Protein AF-A0A8S3I610-F1 (afdb_monomer_lite)

Organism: NCBI:txid392030

Structure (mmCIF, N/CA/C/O backbone):
data_AF-A0A8S3I610-F1
#
_entry.id   AF-A0A8S3I610-F1
#
loop_
_atom_site.group_PDB
_atom_site.id
_atom_site.type_symbol
_atom_site.label_atom_id
_atom_site.label_alt_id
_atom_site.label_comp_id
_atom_site.label_asym_id
_atom_site.label_entity_id
_atom_site.label_seq_id
_atom_site.pdbx_PDB_ins_code
_atom_site.Cartn_x
_atom_site.Cartn_y
_atom_site.Cartn_z
_atom_site.occupancy
_atom_site.B_iso_or_equiv
_atom_site.auth_seq_id
_atom_site.auth_comp_id
_atom_site.auth_asym_id
_atom_site.auth_atom_id
_atom_site.pdbx_PDB_model_num
ATOM 1 N N . MET A 1 1 ? -24.437 48.700 90.965 1.00 44.88 1 MET A N 1
ATOM 2 C CA . MET A 1 1 ? -23.684 48.200 89.796 1.00 44.88 1 MET A CA 1
ATOM 3 C C . MET A 1 1 ? -24.235 46.828 89.439 1.00 44.88 1 MET A C 1
ATOM 5 O O . MET A 1 1 ? -23.747 45.835 89.954 1.00 44.88 1 MET A O 1
ATOM 9 N N . GLU A 1 2 ? -25.294 46.767 88.631 1.00 44.56 2 GLU A N 1
ATOM 10 C CA . GLU A 1 2 ? -25.765 45.503 88.049 1.00 44.56 2 GLU A CA 1
ATOM 11 C C . GLU A 1 2 ? -25.073 45.304 86.700 1.00 44.56 2 GLU A C 1
ATOM 13 O O . GLU A 1 2 ? -25.253 46.097 85.775 1.00 44.56 2 GLU A O 1
ATOM 18 N N . GLN A 1 3 ? -24.257 44.258 86.589 1.00 48.97 3 GLN A N 1
ATOM 19 C CA . GLN A 1 3 ? -23.745 43.804 85.302 1.00 48.97 3 GLN A CA 1
ATOM 20 C C . GLN A 1 3 ? -24.836 42.995 84.597 1.00 48.97 3 GLN A C 1
ATOM 22 O O . GLN A 1 3 ? -25.179 41.891 85.018 1.00 48.97 3 GLN A O 1
ATOM 27 N N . LYS A 1 4 ? -25.361 43.527 83.487 1.00 51.81 4 LYS A N 1
ATOM 28 C CA . LYS A 1 4 ? -26.130 42.730 82.526 1.00 51.81 4 LYS A CA 1
ATOM 29 C C . LYS A 1 4 ? -25.187 41.725 81.868 1.00 51.81 4 LYS A C 1
ATOM 31 O O . LYS A 1 4 ? -24.412 42.077 80.985 1.00 51.81 4 LYS A O 1
ATOM 36 N N . ILE A 1 5 ? -25.266 40.471 82.302 1.00 58.84 5 ILE A N 1
ATOM 37 C CA . ILE A 1 5 ? -24.638 39.341 81.619 1.00 58.84 5 ILE A CA 1
ATOM 38 C C . ILE A 1 5 ? -25.369 39.151 80.288 1.00 58.84 5 ILE A C 1
ATOM 40 O O . ILE A 1 5 ? -26.535 38.756 80.241 1.00 58.84 5 ILE A O 1
ATOM 44 N N . GLN A 1 6 ? -24.688 39.475 79.193 1.00 56.66 6 GLN A N 1
ATOM 45 C CA . GLN A 1 6 ? -25.191 39.280 77.842 1.00 56.66 6 GLN A CA 1
ATOM 46 C C . GLN A 1 6 ? -25.090 37.791 77.499 1.00 56.66 6 GLN A C 1
ATOM 48 O O . GLN A 1 6 ? -23.996 37.274 77.274 1.00 56.66 6 GLN A O 1
ATOM 53 N N . GLN A 1 7 ? -26.220 37.078 77.497 1.00 59.12 7 GLN A N 1
ATOM 54 C CA . GLN A 1 7 ? -26.235 35.687 77.051 1.00 59.12 7 GLN A CA 1
ATOM 55 C C . GLN A 1 7 ? -25.848 35.598 75.564 1.00 59.12 7 GLN A C 1
ATOM 57 O O . GLN A 1 7 ? -26.304 36.422 74.761 1.00 59.12 7 GLN A O 1
ATOM 62 N N . PRO A 1 8 ? -25.022 34.612 75.173 1.00 54.25 8 PRO A N 1
ATOM 63 C CA . PRO A 1 8 ? -24.606 34.456 73.789 1.00 54.25 8 PRO A CA 1
ATOM 64 C C . PRO A 1 8 ? -25.823 34.120 72.919 1.00 54.25 8 PRO A C 1
ATOM 66 O O . PRO A 1 8 ? -26.562 33.175 73.190 1.00 54.25 8 PRO A O 1
ATOM 69 N N . GLN A 1 9 ? -26.033 34.905 71.861 1.00 52.34 9 GLN A N 1
ATOM 70 C CA . GLN A 1 9 ? -27.061 34.674 70.845 1.00 52.34 9 GLN A CA 1
ATOM 71 C C . GLN A 1 9 ? -26.796 33.333 70.146 1.00 52.34 9 GLN A C 1
ATOM 73 O O . GLN A 1 9 ? -26.029 33.245 69.186 1.00 52.34 9 GLN A O 1
ATOM 78 N N . GLN A 1 10 ? -27.429 32.269 70.634 1.00 57.81 10 GLN A N 1
ATOM 79 C CA . GLN A 1 10 ? -27.423 30.960 69.995 1.00 57.81 10 GLN A CA 1
ATOM 80 C 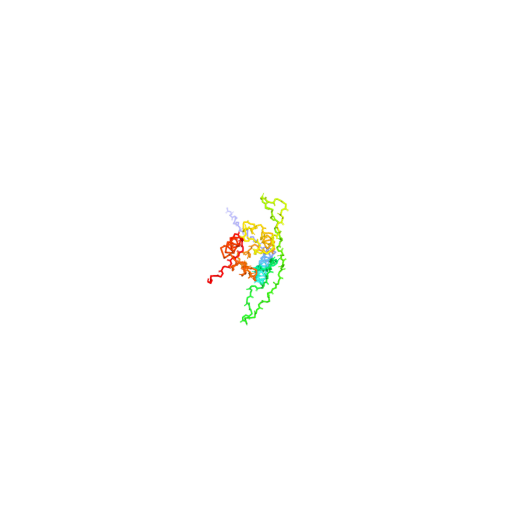C . GLN A 1 10 ? -28.186 31.088 68.669 1.00 57.81 10 GLN A C 1
ATOM 82 O O . GLN A 1 10 ? -29.418 31.139 68.645 1.00 57.81 10 GLN A O 1
ATOM 87 N N . LYS A 1 11 ? -27.458 31.202 67.548 1.00 60.44 11 LYS A N 1
ATOM 88 C CA . LYS A 1 11 ? -28.035 31.206 66.194 1.00 60.44 11 LYS A CA 1
ATOM 89 C C . LYS A 1 11 ? -28.932 29.970 66.046 1.00 60.44 11 LYS A C 1
ATOM 91 O O . LYS A 1 11 ? -28.433 28.857 65.905 1.00 60.44 11 LYS A O 1
ATOM 96 N N . LYS A 1 12 ? -30.258 30.156 66.081 1.00 56.91 12 LYS A N 1
ATOM 97 C CA . LYS A 1 12 ? -31.240 29.094 65.818 1.00 56.91 12 LYS A CA 1
ATOM 98 C C . LYS A 1 12 ? -31.095 28.651 64.364 1.00 56.91 12 LYS A C 1
ATOM 100 O O . LYS A 1 12 ? -31.653 29.273 63.461 1.00 56.91 12 LYS A O 1
ATOM 105 N N . ILE A 1 13 ? -30.338 27.581 64.139 1.00 62.00 13 ILE A N 1
ATOM 106 C CA . ILE A 1 13 ? -30.273 26.903 62.845 1.00 62.00 13 ILE A CA 1
ATOM 107 C C . ILE A 1 13 ? -31.695 26.429 62.526 1.00 62.00 13 ILE A C 1
ATOM 109 O O . ILE A 1 13 ? -32.256 25.561 63.192 1.00 62.00 13 ILE A O 1
ATOM 113 N N . THR A 1 14 ? -32.331 27.070 61.551 1.00 71.94 14 THR A N 1
ATOM 114 C CA . THR A 1 14 ? -33.722 26.800 61.183 1.00 71.94 14 THR A CA 1
ATOM 115 C C . THR A 1 14 ? -33.787 25.444 60.480 1.00 71.94 14 THR A C 1
ATOM 117 O O . THR A 1 14 ? -32.976 25.197 59.592 1.00 71.94 14 THR A O 1
ATOM 120 N N . LYS A 1 15 ? -34.761 24.574 60.803 1.00 73.62 15 LYS A N 1
ATOM 121 C CA . LYS A 1 15 ? -34.943 23.256 60.142 1.00 73.62 15 LYS A CA 1
ATOM 122 C C . LYS A 1 15 ? -34.865 23.329 58.605 1.00 73.62 15 LYS A C 1
ATOM 124 O O . LYS A 1 15 ? -34.311 22.433 57.983 1.00 73.62 15 LYS A O 1
ATOM 129 N N . ARG A 1 16 ? -35.354 24.423 58.005 1.00 75.25 16 ARG A N 1
ATOM 130 C CA . ARG A 1 16 ? -35.261 24.704 56.558 1.00 75.25 16 ARG A CA 1
ATOM 131 C C . ARG A 1 16 ? -33.818 24.806 56.043 1.00 75.25 16 ARG A C 1
ATOM 133 O O . ARG A 1 16 ? -33.538 24.322 54.959 1.00 75.25 16 ARG A O 1
ATOM 140 N N . SER A 1 17 ? -32.904 25.378 56.825 1.00 77.69 17 SER A N 1
ATOM 141 C CA . SER A 1 17 ? -31.479 25.476 56.477 1.00 77.69 17 SER A CA 1
ATOM 142 C C . SER A 1 17 ? -30.815 24.095 56.415 1.00 77.69 17 SER A C 1
ATOM 144 O O . SER A 1 17 ? -30.076 23.800 55.482 1.00 77.69 17 SER A O 1
ATOM 146 N N . ILE A 1 18 ? -31.160 23.207 57.355 1.00 84.06 18 ILE A N 1
ATOM 147 C CA . ILE A 1 18 ? -30.666 21.821 57.377 1.00 84.06 18 ILE A CA 1
ATOM 148 C C . ILE A 1 18 ? -31.219 21.032 56.184 1.00 84.06 18 ILE A C 1
ATOM 150 O O . ILE A 1 18 ? -30.468 20.333 55.515 1.00 84.06 18 ILE A O 1
ATOM 154 N N . ILE A 1 19 ? -32.511 21.186 55.875 1.00 84.12 19 ILE A N 1
ATOM 155 C CA . ILE A 1 19 ? -33.145 20.525 54.724 1.00 84.12 19 ILE A CA 1
ATOM 156 C C . ILE A 1 19 ? -32.490 20.967 53.410 1.00 84.12 19 ILE A C 1
ATOM 158 O O . ILE A 1 19 ? -32.104 20.112 52.618 1.00 84.12 19 ILE A O 1
ATOM 162 N N . ASN A 1 20 ? -32.292 22.272 53.206 1.00 84.38 20 ASN A N 1
ATOM 163 C CA . ASN A 1 20 ? -31.647 22.796 52.000 1.00 84.38 20 ASN A CA 1
ATOM 164 C C . ASN A 1 20 ? -30.190 22.317 51.874 1.00 84.38 20 ASN A C 1
ATOM 166 O O . ASN A 1 20 ? -29.736 22.016 50.773 1.00 84.38 20 ASN A O 1
ATOM 170 N N . PHE A 1 21 ? -29.464 22.203 52.992 1.00 89.12 21 PHE A N 1
ATOM 171 C CA . PHE A 1 21 ? -28.111 21.645 53.012 1.00 89.12 21 PHE A CA 1
ATOM 172 C C . PHE A 1 21 ? -28.102 20.161 52.619 1.00 89.12 21 PHE A C 1
ATOM 174 O O . PHE A 1 21 ? -27.351 19.767 51.730 1.00 89.12 21 PHE A O 1
ATOM 181 N N . CYS A 1 22 ? -28.978 19.343 53.212 1.00 90.88 22 CYS A N 1
ATOM 182 C CA . CYS A 1 22 ? -29.115 17.929 52.857 1.00 90.88 22 CYS A CA 1
ATOM 183 C C . CYS A 1 22 ? -29.532 17.737 51.392 1.00 90.88 22 CYS A C 1
ATOM 185 O O . CYS A 1 22 ? -29.005 16.853 50.724 1.00 90.88 22 CYS A O 1
ATOM 187 N N . GLN A 1 23 ? -30.435 18.576 50.876 1.00 90.12 23 GLN A N 1
ATOM 188 C CA . GLN A 1 23 ? -30.824 18.573 49.464 1.00 90.12 23 GLN A CA 1
ATOM 189 C C . GLN A 1 23 ? -29.649 18.942 48.554 1.00 90.12 23 GLN A C 1
ATOM 191 O O . GLN A 1 23 ? -29.428 18.265 47.555 1.00 90.12 23 GLN A O 1
ATOM 196 N N . GLY A 1 24 ? -28.859 19.956 48.919 1.00 92.00 24 GLY A N 1
ATOM 197 C CA . GLY A 1 24 ? -27.644 20.320 48.191 1.00 92.00 24 GLY A CA 1
ATOM 198 C C . GLY A 1 24 ? -26.640 19.169 48.128 1.00 92.00 24 GLY A C 1
ATOM 199 O O . GLY A 1 24 ? -26.154 18.847 47.048 1.00 92.00 24 GLY A O 1
ATOM 200 N N . VAL A 1 25 ? -26.393 18.497 49.257 1.00 94.50 25 VAL A N 1
ATOM 201 C CA . VAL A 1 25 ? -25.513 17.316 49.327 1.00 94.50 25 VAL A CA 1
ATOM 202 C C . VAL A 1 25 ? -26.066 16.146 48.504 1.00 94.50 25 VAL A C 1
ATOM 204 O O . VAL A 1 25 ? -25.317 15.476 47.800 1.00 94.50 25 VAL A O 1
ATOM 207 N N . ALA A 1 26 ? -27.376 15.898 48.545 1.00 94.19 26 ALA A N 1
ATOM 208 C CA . ALA A 1 26 ? -27.992 14.836 47.753 1.00 94.19 26 ALA A CA 1
ATOM 209 C C . ALA A 1 26 ? -27.872 15.102 46.243 1.00 94.19 26 ALA A C 1
ATOM 211 O O . ALA A 1 26 ? -27.536 14.194 45.483 1.00 94.19 26 ALA A O 1
ATOM 212 N N . ILE A 1 27 ? -28.088 16.349 45.811 1.00 95.56 27 ILE A N 1
ATOM 213 C CA . ILE A 1 27 ? -27.955 16.750 44.406 1.00 95.56 27 ILE A CA 1
ATOM 214 C C . ILE A 1 27 ? -26.501 16.616 43.948 1.00 95.56 27 ILE A C 1
ATOM 216 O O . ILE A 1 27 ? -26.256 16.067 42.877 1.00 95.56 27 ILE A O 1
ATOM 220 N N . THR A 1 28 ? -25.524 17.058 44.744 1.00 95.50 28 THR A N 1
ATOM 221 C CA . THR A 1 28 ? -24.109 16.934 44.361 1.00 95.50 28 THR A CA 1
ATOM 222 C C . THR A 1 28 ? -23.668 15.476 44.272 1.00 95.50 28 THR A C 1
ATOM 224 O O . THR A 1 28 ? -23.000 15.112 43.306 1.00 95.50 28 THR A O 1
ATOM 227 N N . LEU A 1 29 ? -24.090 14.615 45.204 1.00 96.12 29 LEU A N 1
ATOM 228 C CA . LEU A 1 29 ? -23.824 13.173 45.137 1.00 96.12 29 LEU A CA 1
ATOM 229 C C . LEU A 1 29 ? -24.468 12.526 43.903 1.00 96.12 29 LEU A C 1
ATOM 231 O O . LEU A 1 29 ? -23.833 11.714 43.227 1.00 96.12 29 LEU A O 1
ATOM 235 N N . PHE A 1 30 ? -25.701 12.907 43.569 1.00 96.12 30 PHE A N 1
ATOM 236 C CA . PHE A 1 30 ? -26.377 12.423 42.366 1.00 96.12 30 PHE A CA 1
ATOM 237 C C . PHE A 1 30 ? -25.641 12.851 41.085 1.00 96.12 30 PHE A C 1
ATOM 239 O O . PHE A 1 30 ? -25.398 12.035 40.199 1.00 96.12 30 PHE A O 1
ATOM 246 N N . LEU A 1 31 ? -25.199 14.109 41.008 1.00 96.81 31 LEU A N 1
ATOM 247 C CA . LEU A 1 31 ? -24.435 14.603 39.862 1.00 96.81 31 LEU A CA 1
ATOM 248 C C . LEU A 1 31 ? -23.083 13.888 39.728 1.00 96.81 31 LEU A C 1
ATOM 250 O O . LEU A 1 31 ? -22.748 13.437 38.635 1.00 96.81 31 LEU A O 1
ATOM 254 N N . LEU A 1 32 ? -22.342 13.701 40.825 1.00 96.88 32 LEU A N 1
ATOM 255 C CA . LEU A 1 32 ? -21.051 13.001 40.809 1.00 96.88 32 LEU A CA 1
ATOM 256 C C . LEU A 1 32 ? -21.185 11.532 40.392 1.00 96.88 32 LEU A C 1
ATOM 258 O O . LEU A 1 32 ? -20.406 11.048 39.571 1.00 96.88 32 LEU A O 1
ATOM 262 N N . THR A 1 33 ? -22.187 10.826 40.920 1.00 96.44 33 THR A N 1
ATOM 263 C CA . THR A 1 33 ? -22.442 9.424 40.552 1.00 96.44 33 THR A CA 1
ATOM 264 C C . THR A 1 33 ? -22.875 9.296 39.095 1.00 96.44 33 THR A C 1
ATOM 266 O O . THR A 1 33 ? -22.367 8.427 38.388 1.00 96.44 33 THR A O 1
ATOM 269 N N . SER A 1 34 ? -23.734 10.195 38.604 1.00 96.31 34 SER A N 1
ATOM 270 C CA . SER A 1 34 ? -24.125 10.216 37.192 1.00 96.31 34 SER A CA 1
ATOM 271 C C . SER A 1 34 ? -22.929 10.467 36.265 1.00 96.31 34 SER A C 1
ATOM 273 O O . SER A 1 34 ? -22.752 9.742 35.288 1.00 96.31 34 SER A O 1
ATOM 275 N N . ALA A 1 35 ? -22.049 11.414 36.609 1.00 96.81 35 ALA A N 1
ATOM 276 C CA . ALA A 1 35 ? -20.845 11.707 35.839 1.00 96.81 35 ALA A CA 1
ATOM 277 C C . ALA A 1 35 ? -19.890 10.504 35.792 1.00 96.81 35 ALA A C 1
ATOM 279 O O . ALA A 1 35 ? -19.359 10.183 34.729 1.00 96.81 35 ALA A O 1
ATOM 280 N N . LEU A 1 36 ? -19.723 9.795 36.915 1.00 96.88 36 LEU A N 1
ATOM 281 C CA . LEU A 1 36 ? -18.920 8.574 36.975 1.00 96.88 36 LEU A CA 1
ATOM 282 C C . LEU A 1 36 ? -19.500 7.470 36.081 1.00 96.88 36 LEU A C 1
ATOM 284 O O . LEU A 1 36 ? -18.759 6.850 35.324 1.00 96.88 36 LEU A O 1
ATOM 288 N N . ILE A 1 37 ? -20.815 7.241 36.129 1.00 96.75 37 ILE A N 1
ATOM 289 C CA . ILE A 1 37 ? -21.481 6.233 35.290 1.00 96.75 37 ILE A CA 1
ATOM 290 C C . ILE A 1 37 ? -21.301 6.567 33.806 1.00 96.75 37 ILE A C 1
ATOM 292 O O . ILE A 1 37 ? -20.933 5.692 33.026 1.00 96.75 37 ILE A O 1
ATOM 296 N N . ILE A 1 38 ? -21.496 7.829 33.413 1.00 96.44 38 ILE A N 1
ATOM 297 C CA . ILE A 1 38 ? -21.297 8.280 32.028 1.00 96.44 38 ILE A CA 1
ATOM 298 C C . ILE A 1 38 ? -19.845 8.057 31.593 1.00 96.44 38 ILE A C 1
ATOM 300 O O . ILE A 1 38 ? -19.606 7.511 30.516 1.00 96.44 38 ILE A O 1
ATOM 304 N N . PHE A 1 39 ? -18.874 8.415 32.436 1.00 95.88 39 PHE A N 1
ATOM 305 C CA . PHE A 1 39 ? -17.458 8.174 32.163 1.00 95.88 39 PHE A CA 1
ATOM 306 C C . PHE A 1 39 ? -17.158 6.681 31.968 1.00 95.88 39 PHE A C 1
ATOM 308 O O . PHE A 1 39 ? -16.500 6.310 30.996 1.00 95.88 39 PHE A O 1
ATOM 315 N N . LEU A 1 40 ? -17.686 5.816 32.840 1.00 94.88 40 LEU A N 1
ATOM 316 C CA . LEU A 1 40 ? -17.517 4.366 32.733 1.00 94.88 40 LEU A CA 1
ATOM 317 C C . LEU A 1 40 ? -18.160 3.803 31.460 1.00 94.88 40 LEU A C 1
ATOM 319 O O . LEU A 1 40 ? -17.550 2.959 30.809 1.00 94.88 40 LEU A O 1
ATOM 323 N N . ILE A 1 41 ? -19.338 4.292 31.060 1.00 93.38 41 ILE A N 1
ATOM 324 C CA . ILE A 1 41 ? -19.986 3.904 29.798 1.00 93.38 41 ILE A CA 1
ATOM 325 C C . ILE A 1 41 ? -19.121 4.318 28.604 1.00 93.38 41 ILE A C 1
ATOM 327 O O . ILE A 1 41 ? -18.888 3.505 27.714 1.00 93.38 41 ILE A O 1
ATOM 331 N N . ILE A 1 42 ? -18.595 5.547 28.583 1.00 91.06 42 ILE A N 1
ATOM 332 C CA . ILE A 1 42 ? -17.720 6.023 27.499 1.00 91.06 42 ILE A CA 1
ATOM 333 C C . ILE A 1 42 ? -16.437 5.187 27.433 1.00 91.06 42 ILE A C 1
ATOM 335 O O . ILE A 1 42 ? -16.050 4.747 26.347 1.00 91.06 42 ILE A O 1
ATOM 339 N N . ALA A 1 43 ? -15.795 4.928 28.575 1.00 88.69 43 ALA A N 1
ATOM 340 C CA . ALA A 1 43 ? -14.600 4.092 28.656 1.00 88.69 43 ALA A CA 1
ATOM 341 C C . ALA A 1 43 ? -14.879 2.661 28.174 1.00 88.69 43 ALA A C 1
ATOM 343 O O . ALA A 1 43 ? -14.121 2.113 27.371 1.00 88.69 43 ALA A O 1
ATOM 344 N N . TYR A 1 44 ? -16.002 2.079 28.594 1.00 84.44 44 TYR A N 1
ATOM 345 C CA . TYR A 1 44 ? -16.442 0.753 28.175 1.00 84.44 44 TYR A CA 1
ATOM 346 C C . TYR A 1 44 ? -16.726 0.682 26.669 1.00 84.44 44 TYR A C 1
ATOM 348 O O . TYR A 1 44 ? -16.202 -0.194 25.982 1.00 84.44 44 TYR A O 1
ATOM 356 N N . CYS A 1 45 ? -17.494 1.629 26.122 1.00 79.38 45 CYS A N 1
ATOM 357 C CA . CYS A 1 45 ? -17.814 1.679 24.694 1.00 79.38 45 CYS A CA 1
ATOM 358 C C . CYS A 1 45 ? -16.574 1.930 23.827 1.00 79.38 45 CYS A C 1
ATOM 360 O O . CYS A 1 45 ? -16.450 1.348 22.751 1.00 79.38 45 CYS A O 1
ATOM 362 N N . THR A 1 46 ? -15.640 2.764 24.291 1.00 74.00 46 THR A N 1
ATOM 363 C CA . THR A 1 46 ? -14.376 3.024 23.585 1.00 74.00 46 THR A CA 1
ATOM 364 C C . THR A 1 46 ? -13.473 1.790 23.597 1.00 74.00 46 THR A C 1
ATOM 366 O O . THR A 1 46 ? -12.887 1.464 22.569 1.00 74.00 46 THR A O 1
ATOM 369 N N . SER A 1 47 ? -13.432 1.049 24.708 1.00 69.44 47 SER A N 1
ATOM 370 C CA . SER A 1 47 ? -12.647 -0.192 24.835 1.00 69.44 47 SER A CA 1
ATOM 371 C C . SER A 1 47 ? -13.195 -1.347 23.988 1.00 69.44 47 SER A C 1
ATOM 373 O O . SER A 1 47 ? -12.476 -2.297 23.698 1.00 69.44 47 SER A O 1
ATOM 375 N N . ARG A 1 48 ? -14.473 -1.279 23.594 1.00 65.50 48 ARG A N 1
ATOM 376 C CA . ARG A 1 48 ? -15.166 -2.298 22.792 1.00 65.50 48 ARG A CA 1
ATOM 377 C C . ARG A 1 48 ? -15.042 -2.101 21.281 1.00 65.50 48 ARG A C 1
ATOM 379 O O . ARG A 1 48 ? -15.411 -3.018 20.556 1.00 65.50 48 ARG A O 1
ATOM 386 N N . LYS A 1 49 ? -14.586 -0.942 20.779 1.00 60.19 49 LYS A N 1
ATOM 387 C CA . LYS A 1 49 ? -14.398 -0.772 19.328 1.00 60.19 49 LYS A CA 1
ATOM 388 C C . LYS A 1 49 ? -13.249 -1.684 18.886 1.00 60.19 49 LYS A C 1
ATOM 390 O O . LYS A 1 49 ? -12.122 -1.440 19.325 1.00 60.19 49 LYS A O 1
ATOM 395 N N . PRO A 1 50 ? -13.505 -2.717 18.059 1.00 68.06 50 PRO A N 1
ATOM 396 C CA . PRO A 1 50 ? -12.455 -3.621 17.638 1.00 68.06 50 PRO A CA 1
ATOM 397 C C . PRO A 1 50 ? -11.413 -2.809 16.883 1.00 68.06 50 PRO A C 1
ATOM 399 O O . PRO A 1 50 ? -11.715 -1.994 16.009 1.00 68.06 50 PRO A O 1
ATOM 402 N N . LEU A 1 51 ? -10.171 -2.982 17.303 1.00 80.62 51 LEU A N 1
ATOM 403 C CA . LEU A 1 51 ? -9.027 -2.354 16.684 1.00 80.62 51 LEU A CA 1
ATOM 404 C C . LEU A 1 51 ? -8.973 -2.841 15.221 1.00 80.62 51 LEU A C 1
ATOM 406 O O . LEU A 1 51 ? -8.988 -4.040 15.022 1.00 80.62 51 LEU A O 1
ATOM 410 N N . THR A 1 52 ? -8.927 -1.981 14.200 1.00 89.31 52 THR A N 1
ATOM 411 C CA . THR A 1 52 ? -8.842 -2.440 12.792 1.00 89.31 52 THR A CA 1
ATOM 412 C C . THR A 1 52 ? -7.389 -2.501 12.327 1.00 89.31 52 THR A C 1
ATOM 414 O O . THR A 1 52 ? -6.623 -1.558 12.545 1.00 89.31 52 THR A O 1
ATOM 417 N N . SER A 1 53 ? -7.017 -3.592 11.664 1.00 93.25 53 SER A N 1
ATOM 418 C CA . SER A 1 53 ? -5.740 -3.757 10.966 1.00 93.25 53 SER A CA 1
ATOM 419 C C . SER A 1 53 ? -5.927 -3.625 9.458 1.00 93.25 53 SER A C 1
ATOM 421 O O . SER A 1 53 ? -7.009 -3.902 8.946 1.00 93.25 53 SER A O 1
ATOM 423 N N . TYR A 1 54 ? -4.863 -3.222 8.761 1.00 96.38 54 TYR A N 1
ATOM 424 C CA . TYR A 1 54 ? -4.839 -3.055 7.308 1.00 96.38 54 TYR A CA 1
ATOM 425 C C . TYR A 1 54 ? -3.596 -3.718 6.715 1.00 96.38 54 TYR A C 1
ATOM 427 O O . TYR A 1 54 ? -2.579 -3.812 7.394 1.00 96.38 54 TYR A O 1
ATOM 435 N N . ALA A 1 55 ? -3.654 -4.128 5.450 1.00 96.94 55 ALA A N 1
ATOM 436 C CA . ALA A 1 55 ? -2.484 -4.503 4.653 1.00 96.94 55 ALA A CA 1
ATOM 437 C C . ALA A 1 55 ? -2.622 -3.971 3.231 1.00 96.94 55 ALA A C 1
ATOM 439 O O . ALA A 1 55 ? -3.729 -3.883 2.701 1.00 96.94 55 ALA A O 1
ATOM 440 N N . ILE A 1 56 ? -1.489 -3.653 2.618 1.00 98.38 56 ILE A N 1
ATOM 441 C CA . ILE A 1 56 ? -1.391 -3.156 1.251 1.00 98.38 56 ILE A CA 1
ATOM 442 C C . ILE A 1 56 ? -0.609 -4.187 0.443 1.00 98.38 56 ILE A C 1
ATOM 444 O O . ILE A 1 56 ? 0.500 -4.564 0.817 1.00 98.38 56 ILE A O 1
ATOM 448 N N . VAL A 1 57 ? -1.179 -4.652 -0.663 1.00 97.56 57 VAL A N 1
ATOM 449 C CA . VAL A 1 57 ? -0.563 -5.643 -1.547 1.00 97.56 57 VAL A CA 1
ATOM 450 C C . VAL A 1 57 ? -0.573 -5.101 -2.965 1.00 97.56 57 VAL A C 1
ATOM 452 O O . VAL A 1 57 ? -1.633 -4.860 -3.528 1.00 97.56 57 VAL A O 1
ATOM 455 N N . PHE A 1 58 ? 0.604 -4.925 -3.548 1.00 97.44 58 PHE A N 1
ATOM 456 C CA . PHE A 1 58 ? 0.757 -4.668 -4.972 1.00 97.44 58 PHE A CA 1
ATOM 457 C C . PHE A 1 58 ? 0.900 -6.005 -5.703 1.00 97.44 58 PHE A C 1
ATOM 459 O O . PHE A 1 58 ? 1.891 -6.712 -5.513 1.00 97.44 58 PHE A O 1
ATOM 466 N N . ASP A 1 59 ? -0.081 -6.349 -6.531 1.00 96.62 59 ASP A N 1
ATOM 467 C CA . ASP A 1 59 ? 0.019 -7.454 -7.481 1.00 96.62 59 ASP A CA 1
ATOM 468 C C . ASP A 1 59 ? 0.649 -6.930 -8.771 1.00 96.62 59 ASP A C 1
ATOM 470 O O . ASP A 1 59 ? 0.045 -6.147 -9.508 1.00 96.62 59 ASP A O 1
ATOM 474 N N . ALA A 1 60 ? 1.903 -7.308 -9.007 1.00 95.50 60 ALA A N 1
ATOM 475 C CA . ALA A 1 60 ? 2.665 -6.924 -10.179 1.00 95.50 60 ALA A CA 1
ATOM 476 C C . ALA A 1 60 ? 2.616 -8.040 -11.234 1.00 95.50 60 ALA A C 1
ATOM 478 O O . ALA A 1 60 ? 3.487 -8.921 -11.333 1.00 95.50 60 ALA A O 1
ATOM 479 N N . GLY A 1 61 ? 1.560 -7.968 -12.043 1.00 92.88 61 GLY A N 1
ATOM 480 C CA . GLY A 1 61 ? 1.358 -8.768 -13.240 1.00 92.88 61 GLY A CA 1
ATOM 481 C C . GLY A 1 61 ? 2.316 -8.396 -14.376 1.00 92.88 61 GLY A C 1
ATOM 482 O O . GLY A 1 61 ? 2.961 -7.348 -14.380 1.00 92.88 61 GLY A O 1
ATOM 483 N N . SER A 1 62 ? 2.375 -9.241 -15.407 1.00 90.38 62 SER A N 1
ATOM 484 C CA . SER A 1 62 ? 3.182 -8.982 -16.612 1.00 90.38 62 SER A CA 1
ATOM 485 C C . SER A 1 62 ? 2.652 -7.846 -17.491 1.00 90.38 62 SER A C 1
ATOM 487 O O . SER A 1 62 ? 3.357 -7.397 -18.384 1.00 90.38 62 SER A O 1
ATOM 489 N N . SER A 1 63 ? 1.406 -7.406 -17.294 1.00 91.62 63 SER A N 1
ATOM 490 C CA . SER A 1 63 ? 0.756 -6.399 -18.152 1.00 91.62 63 SER A CA 1
ATOM 491 C C . SER A 1 63 ? 0.284 -5.156 -17.403 1.00 91.62 63 SER A C 1
ATOM 493 O O . SER A 1 63 ? -0.105 -4.172 -18.034 1.00 91.62 63 SER A O 1
ATOM 495 N N . HIS A 1 64 ? 0.212 -5.215 -16.078 1.00 93.31 64 HIS A N 1
ATOM 496 C CA . HIS A 1 64 ? -0.203 -4.117 -15.213 1.00 93.31 64 HIS A CA 1
ATOM 497 C C . HIS A 1 64 ? 0.137 -4.442 -13.760 1.00 93.31 64 HIS A C 1
ATOM 499 O O . HIS A 1 64 ? 0.374 -5.602 -13.425 1.00 93.31 64 HIS A O 1
ATOM 505 N N . THR A 1 65 ? 0.119 -3.409 -12.922 1.00 96.81 65 THR A N 1
ATOM 506 C CA . THR A 1 65 ? 0.219 -3.536 -11.468 1.00 96.81 65 THR A CA 1
ATOM 507 C C . THR A 1 65 ? -1.038 -2.959 -10.836 1.00 96.81 65 THR A C 1
ATOM 509 O O . THR A 1 65 ? -1.497 -1.886 -11.237 1.00 96.81 65 THR A O 1
ATOM 512 N N . GLU A 1 66 ? -1.572 -3.638 -9.829 1.00 97.50 66 GLU A N 1
ATOM 513 C CA . GLU A 1 66 ? -2.723 -3.186 -9.046 1.00 97.50 66 GLU A CA 1
ATOM 514 C C . GLU A 1 66 ? -2.396 -3.209 -7.555 1.00 97.50 66 GLU A C 1
ATOM 516 O O . GLU A 1 66 ? -1.787 -4.151 -7.053 1.00 97.50 66 GLU A O 1
ATOM 521 N N . MET A 1 67 ? -2.793 -2.160 -6.835 1.00 98.50 67 MET A N 1
ATOM 522 C CA . MET A 1 67 ? -2.717 -2.106 -5.380 1.00 98.50 67 MET A CA 1
ATOM 523 C C . MET A 1 67 ? -4.057 -2.527 -4.782 1.00 98.50 67 MET A C 1
ATOM 525 O O . MET A 1 67 ? -5.079 -1.891 -5.030 1.00 98.50 67 MET A O 1
ATOM 529 N N . PHE A 1 68 ? -4.035 -3.535 -3.925 1.00 98.56 68 PHE A N 1
ATOM 530 C CA . PHE A 1 68 ? -5.159 -3.978 -3.114 1.00 98.56 68 PHE A CA 1
ATOM 531 C C . PHE A 1 68 ? -4.914 -3.572 -1.666 1.00 98.56 68 PHE A C 1
ATOM 533 O O . PHE A 1 68 ? -3.848 -3.840 -1.110 1.00 98.56 68 PHE A O 1
ATOM 540 N N . VAL A 1 69 ? -5.902 -2.943 -1.038 1.00 98.44 69 VAL A N 1
ATOM 541 C CA . VAL A 1 69 ? -5.880 -2.674 0.400 1.00 98.44 69 VAL A CA 1
ATOM 542 C C . VAL A 1 69 ? -6.909 -3.558 1.068 1.00 98.44 69 VAL A C 1
ATOM 544 O O . VAL A 1 69 ? -8.072 -3.561 0.673 1.00 98.44 69 VAL A O 1
ATOM 547 N N . TYR A 1 70 ? -6.485 -4.282 2.093 1.00 97.56 70 TYR A N 1
ATOM 548 C CA . TYR A 1 70 ? -7.319 -5.161 2.900 1.00 97.56 70 TYR A CA 1
ATOM 549 C C . TYR A 1 70 ? -7.452 -4.622 4.317 1.00 97.56 70 TYR A C 1
ATOM 551 O O . TYR A 1 70 ? -6.587 -3.879 4.782 1.00 97.56 70 TYR A O 1
ATOM 559 N N . TYR A 1 71 ? -8.513 -5.027 5.010 1.00 94.88 71 TYR A N 1
ATOM 560 C CA . TYR A 1 71 ? -8.702 -4.747 6.425 1.00 94.88 71 TYR A CA 1
ATOM 561 C C . TYR A 1 71 ? -9.371 -5.913 7.153 1.00 94.88 71 TYR A C 1
ATOM 563 O O . TYR A 1 71 ? -10.094 -6.716 6.557 1.00 94.88 71 TYR A O 1
ATOM 571 N N . TRP A 1 72 ? -9.123 -6.003 8.454 1.00 91.38 72 TRP A N 1
ATOM 572 C CA . TRP A 1 72 ? -9.740 -6.998 9.327 1.00 91.38 72 TRP A CA 1
ATOM 573 C C . TRP A 1 72 ? -9.778 -6.502 10.782 1.00 91.38 72 TRP A C 1
ATOM 575 O O . TRP A 1 72 ? -8.968 -5.647 11.163 1.00 91.38 72 TRP A O 1
ATOM 585 N N . PRO A 1 73 ? -10.700 -7.021 11.612 1.00 86.69 73 PRO A N 1
ATOM 586 C CA . PRO A 1 73 ? -10.653 -6.832 13.059 1.00 86.69 73 PRO A CA 1
ATOM 587 C C . PRO A 1 73 ? -9.352 -7.414 13.629 1.00 86.69 73 PRO A C 1
ATOM 589 O O . PRO A 1 73 ? -9.023 -8.577 13.405 1.00 86.69 73 PRO A O 1
ATOM 592 N N . ALA A 1 74 ? -8.586 -6.594 14.338 1.00 77.31 74 ALA A N 1
ATOM 593 C CA . ALA A 1 74 ? -7.315 -6.950 14.959 1.00 77.31 74 ALA A CA 1
ATOM 594 C C . ALA A 1 74 ? -7.498 -7.680 16.298 1.00 77.31 74 ALA A C 1
ATOM 596 O O . ALA A 1 74 ? -6.528 -8.221 16.833 1.00 77.31 74 ALA A O 1
ATOM 597 N N . ASP A 1 75 ? -8.714 -7.701 16.849 1.00 70.81 75 ASP A N 1
ATOM 598 C CA . ASP A 1 75 ? -9.034 -8.512 18.011 1.00 70.81 75 ASP A CA 1
ATOM 599 C C . ASP A 1 75 ? -9.165 -9.984 17.600 1.00 70.81 75 ASP A C 1
ATOM 601 O O . ASP A 1 75 ? -10.082 -10.400 16.905 1.00 70.81 75 ASP A O 1
ATOM 605 N N . LYS A 1 76 ? -8.214 -10.798 18.058 1.00 60.06 76 LYS A N 1
ATOM 606 C CA . LYS A 1 76 ? -8.249 -12.267 17.952 1.00 60.06 76 LYS A CA 1
ATOM 607 C C . LYS A 1 76 ? -9.035 -12.866 19.129 1.00 60.06 76 LYS A C 1
ATOM 609 O O . LYS A 1 76 ? -8.540 -13.751 19.826 1.00 60.06 76 LYS A O 1
ATOM 614 N N . SER A 1 77 ? -10.160 -12.243 19.477 1.00 52.47 77 SER A N 1
ATOM 615 C CA . SER A 1 77 ? -10.792 -12.349 20.801 1.00 52.47 77 SER A CA 1
ATOM 616 C C . SER A 1 77 ? -11.597 -13.632 21.024 1.00 52.47 77 SER A C 1
ATOM 618 O O . SER A 1 77 ? -12.030 -13.896 22.142 1.00 52.47 77 SER A O 1
ATOM 620 N N . ASP A 1 78 ? -11.757 -14.469 20.008 1.00 53.41 78 ASP A N 1
ATOM 621 C CA . ASP A 1 78 ? -12.534 -15.700 20.070 1.00 53.41 78 ASP A CA 1
ATOM 622 C C . ASP A 1 78 ? -11.749 -16.918 20.572 1.00 53.41 78 ASP A C 1
ATOM 624 O O . ASP A 1 78 ? -12.366 -17.947 20.830 1.00 53.41 78 ASP A O 1
ATOM 628 N N . GLY A 1 79 ? -10.424 -16.843 20.768 1.00 47.31 79 GLY A N 1
ATOM 629 C CA . GLY A 1 79 ? -9.630 -17.915 21.407 1.00 47.31 79 GLY A CA 1
ATOM 630 C C . GLY A 1 79 ? -9.642 -19.276 20.681 1.00 47.31 79 GLY A C 1
ATOM 631 O O . GLY A 1 79 ? -8.904 -20.180 21.064 1.00 47.31 79 GLY A O 1
ATOM 632 N N . LEU A 1 80 ? -10.438 -19.406 19.617 1.00 54.22 80 LEU A N 1
ATOM 633 C CA . LEU A 1 80 ? -10.647 -20.592 18.790 1.00 54.22 80 LEU A CA 1
ATOM 634 C C . LEU A 1 80 ? -9.744 -20.616 17.550 1.00 54.22 80 LEU A C 1
ATOM 636 O O . LEU A 1 80 ? -9.793 -21.566 16.775 1.00 54.22 80 LEU A O 1
ATOM 640 N N . GLY A 1 81 ? -8.918 -19.584 17.346 1.00 49.25 81 GLY A N 1
ATOM 641 C CA . GLY A 1 81 ? -8.067 -19.477 16.158 1.00 49.25 81 GLY A CA 1
ATOM 642 C C . GLY A 1 81 ? -8.854 -19.272 14.861 1.00 49.25 81 GLY A C 1
ATOM 643 O O . GLY A 1 81 ? -8.308 -19.482 13.778 1.00 49.25 81 GLY A O 1
ATOM 644 N N . THR A 1 82 ? -10.124 -18.872 14.951 1.00 50.94 82 THR A N 1
ATOM 645 C CA . THR A 1 82 ? -10.966 -18.586 13.795 1.00 50.94 82 THR A CA 1
ATOM 646 C C . THR A 1 82 ? -10.446 -17.343 13.083 1.00 50.94 82 THR A C 1
ATOM 648 O O . THR A 1 82 ? -10.213 -16.290 13.671 1.00 50.94 82 THR A O 1
ATOM 651 N N . THR A 1 83 ? -10.185 -17.491 11.789 1.00 54.88 83 THR A N 1
ATOM 652 C CA . THR A 1 83 ? -9.688 -16.427 10.923 1.00 54.88 83 THR A CA 1
ATOM 653 C C . THR A 1 83 ? -10.686 -15.274 10.914 1.00 54.88 83 THR A C 1
ATOM 655 O O . THR A 1 83 ? -11.769 -15.418 10.342 1.00 54.88 83 THR A O 1
ATOM 658 N N . SER A 1 84 ? -10.334 -14.127 11.501 1.00 63.28 84 SER A N 1
ATOM 659 C CA . SER A 1 84 ? -11.055 -12.880 11.241 1.00 63.28 84 SER A CA 1
ATOM 660 C C . SER A 1 84 ? -11.152 -12.713 9.725 1.00 63.28 84 SER A C 1
ATOM 662 O O . SER A 1 84 ? -10.126 -12.729 9.041 1.00 63.28 84 SER A O 1
ATOM 664 N N . ALA A 1 85 ? -12.373 -12.625 9.190 1.00 79.56 85 ALA A N 1
ATOM 665 C CA . ALA A 1 85 ? -12.577 -12.481 7.755 1.00 79.56 85 ALA A CA 1
ATOM 666 C C . ALA A 1 85 ? -11.787 -11.264 7.251 1.00 79.56 85 ALA A C 1
ATOM 668 O O . ALA A 1 85 ? -11.963 -10.145 7.743 1.00 79.56 85 ALA A O 1
ATOM 669 N N . VAL A 1 86 ? -10.891 -11.498 6.293 1.00 89.38 86 VAL A N 1
ATOM 670 C CA . VAL A 1 86 ? -10.131 -10.436 5.635 1.00 89.38 86 VAL A CA 1
ATOM 671 C C . VAL A 1 86 ? -11.005 -9.868 4.532 1.00 89.38 86 VAL A C 1
ATOM 673 O O . VAL A 1 86 ? -11.439 -10.591 3.639 1.00 89.38 86 VAL A O 1
ATOM 676 N N . ASN A 1 87 ? -11.266 -8.568 4.601 1.00 93.56 87 ASN A N 1
ATOM 677 C CA . ASN A 1 87 ? -12.118 -7.878 3.646 1.00 93.56 87 ASN A CA 1
ATOM 678 C C . ASN A 1 87 ? -11.272 -6.966 2.762 1.00 93.56 87 ASN A C 1
ATOM 680 O O . ASN A 1 87 ? -10.346 -6.306 3.236 1.00 93.56 87 ASN A O 1
ATOM 684 N N . GLN A 1 88 ? -11.607 -6.896 1.476 1.00 96.88 88 GLN A N 1
ATOM 685 C CA . GLN A 1 88 ? -11.040 -5.887 0.589 1.00 96.88 88 GLN A CA 1
ATOM 686 C C . GLN A 1 88 ? -11.610 -4.516 0.969 1.00 96.88 88 GLN A C 1
ATOM 688 O O . GLN A 1 88 ? -12.823 -4.326 1.001 1.00 96.88 88 GLN A O 1
ATOM 693 N N . TYR A 1 89 ? -10.731 -3.558 1.242 1.00 97.25 89 TYR A N 1
ATOM 694 C CA . TYR A 1 89 ? -11.098 -2.173 1.502 1.00 97.25 89 TYR A CA 1
ATOM 695 C C . TYR A 1 89 ? -11.276 -1.398 0.193 1.00 97.25 89 TYR A C 1
ATOM 697 O O . TYR A 1 89 ? -12.337 -0.832 -0.054 1.00 97.25 89 TYR A O 1
ATOM 705 N N . PHE A 1 90 ? -10.250 -1.384 -0.665 1.00 98.56 90 PHE A N 1
ATOM 706 C CA . PHE A 1 90 ? -10.321 -0.797 -2.006 1.00 98.56 90 PHE A CA 1
ATOM 707 C C . PHE A 1 90 ? -9.181 -1.292 -2.907 1.00 98.56 90 PHE A C 1
ATOM 709 O O . PHE A 1 90 ? -8.207 -1.874 -2.429 1.00 98.56 90 PHE A O 1
ATOM 716 N N . VAL A 1 91 ? -9.313 -1.021 -4.208 1.00 98.56 91 VAL A N 1
ATOM 717 C CA . VAL A 1 91 ? -8.316 -1.323 -5.246 1.00 98.56 91 VAL A CA 1
ATOM 718 C C . VAL A 1 91 ? -7.893 -0.029 -5.940 1.00 98.56 91 VAL A C 1
ATOM 720 O O . VAL A 1 91 ? -8.727 0.852 -6.160 1.00 98.56 91 VAL A O 1
ATOM 723 N N . CYS A 1 92 ? -6.612 0.086 -6.281 1.00 98.56 92 CYS A N 1
ATOM 724 C CA . CYS A 1 92 ? -6.039 1.174 -7.069 1.00 98.56 92 CYS A CA 1
ATOM 725 C C . CYS A 1 92 ? -5.184 0.601 -8.208 1.00 98.56 92 CYS A C 1
ATOM 727 O O . CYS A 1 92 ? -4.079 0.114 -7.954 1.00 98.56 92 CYS A O 1
ATOM 729 N N . PRO A 1 93 ? -5.664 0.649 -9.459 1.00 97.94 93 PRO A N 1
ATOM 730 C CA . PRO A 1 93 ? -4.853 0.307 -10.621 1.00 97.94 93 PRO A CA 1
ATOM 731 C C . PRO A 1 93 ? -3.774 1.359 -10.863 1.00 97.94 93 PRO A C 1
ATOM 733 O O . PRO A 1 93 ? -4.071 2.555 -10.937 1.00 97.94 93 PRO A O 1
ATOM 736 N N . LEU A 1 94 ? -2.520 0.927 -11.011 1.00 97.94 94 LEU A N 1
ATOM 737 C CA . LEU A 1 94 ? -1.432 1.859 -11.280 1.00 97.94 94 LEU A CA 1
ATOM 738 C C . LEU A 1 94 ? -1.530 2.350 -12.722 1.00 97.94 94 LEU A C 1
ATOM 740 O O . LEU A 1 94 ? -1.702 1.582 -13.674 1.00 97.94 94 LEU A O 1
ATOM 744 N N . SER A 1 95 ? -1.418 3.666 -12.875 1.00 96.50 95 SER A N 1
ATOM 745 C CA . SER A 1 95 ? -1.434 4.311 -14.182 1.00 96.50 95 SER A CA 1
ATOM 746 C C . SER A 1 95 ? -0.116 4.072 -14.905 1.00 96.50 95 SER A C 1
ATOM 748 O O . SER A 1 95 ? 0.949 4.050 -14.295 1.00 96.50 95 SER A O 1
ATOM 750 N N . SER A 1 96 ? -0.174 3.922 -16.224 1.00 95.12 96 SER A N 1
ATOM 751 C CA . SER A 1 96 ? 1.040 3.853 -17.035 1.00 95.12 96 SER A CA 1
ATOM 752 C C . SER A 1 96 ? 1.801 5.175 -17.010 1.00 95.12 96 SER A C 1
ATOM 754 O O . SER A 1 96 ? 1.178 6.237 -17.048 1.00 95.12 96 SER A O 1
ATOM 756 N N . VAL A 1 97 ? 3.124 5.103 -17.075 1.00 95.81 97 VAL A N 1
ATOM 757 C CA . VAL A 1 97 ? 3.996 6.261 -17.275 1.00 95.81 97 VAL A CA 1
ATOM 758 C C . VAL A 1 97 ? 4.411 6.320 -18.737 1.00 95.81 97 VAL A C 1
ATOM 760 O O . VAL A 1 97 ? 4.807 5.315 -19.324 1.00 95.81 97 VAL A O 1
ATOM 763 N N . THR A 1 98 ? 4.315 7.503 -19.329 1.00 93.81 98 THR A N 1
ATOM 764 C CA . THR A 1 98 ? 4.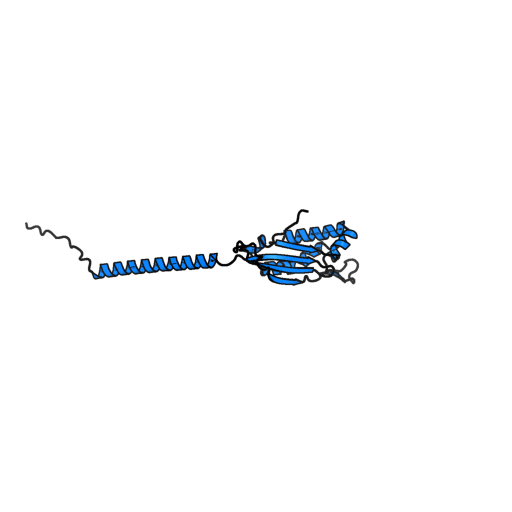812 7.752 -20.679 1.00 93.81 98 THR A CA 1
ATOM 765 C C . THR A 1 98 ? 6.256 8.230 -20.599 1.00 93.81 98 THR A C 1
ATOM 767 O O . THR A 1 98 ? 6.543 9.207 -19.910 1.00 93.81 98 THR A O 1
ATOM 770 N N . TYR A 1 99 ? 7.149 7.553 -21.311 1.00 90.81 99 TYR A N 1
ATOM 771 C CA . TYR A 1 99 ? 8.542 7.938 -21.478 1.00 90.81 99 TYR A CA 1
ATOM 772 C C . TYR A 1 99 ? 8.789 8.346 -22.931 1.00 90.81 99 TYR A C 1
ATOM 774 O O . TYR A 1 99 ? 8.341 7.667 -23.855 1.00 90.81 99 TYR A O 1
ATOM 782 N N . VAL A 1 100 ? 9.487 9.464 -23.113 1.00 91.00 100 VAL A N 1
ATOM 783 C CA . VAL A 1 100 ? 9.922 9.959 -24.421 1.00 91.00 100 VAL A CA 1
ATOM 784 C C . VAL A 1 100 ? 11.440 9.895 -24.439 1.00 91.00 100 VAL A C 1
ATOM 786 O O . VAL A 1 100 ? 12.092 10.444 -23.550 1.00 91.00 100 VAL A O 1
ATOM 789 N N . ASP A 1 101 ? 11.981 9.197 -25.431 1.00 86.25 101 ASP A N 1
ATOM 790 C CA . ASP A 1 101 ? 13.420 9.064 -25.629 1.00 86.25 101 ASP A CA 1
ATOM 791 C C . ASP A 1 101 ? 13.997 10.410 -26.096 1.00 86.25 101 ASP A C 1
ATOM 793 O O . ASP A 1 101 ? 13.557 10.979 -27.098 1.00 86.25 101 ASP A O 1
ATOM 797 N N . SER A 1 102 ? 14.981 10.932 -25.363 1.00 86.50 102 SER A N 1
ATOM 798 C CA . SER A 1 102 ? 15.641 12.199 -25.693 1.00 86.50 102 SER A CA 1
ATOM 799 C C . SER A 1 102 ? 16.334 12.162 -27.059 1.00 86.50 102 SER A C 1
ATOM 801 O O . SER A 1 102 ? 16.430 13.1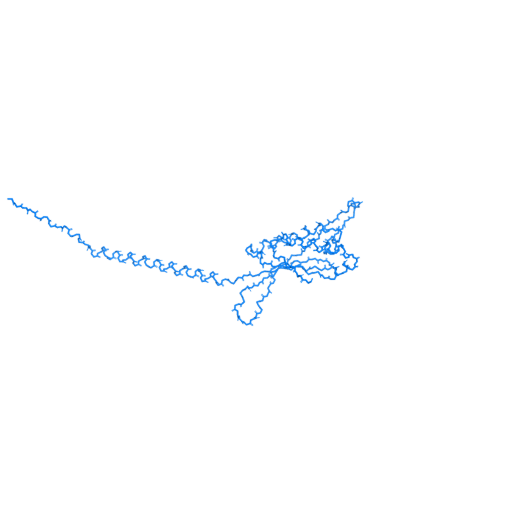96 -27.717 1.00 86.50 102 SER A O 1
ATOM 803 N N . GLU A 1 103 ? 16.812 10.991 -27.491 1.00 89.62 103 GLU A N 1
ATOM 804 C CA . GLU A 1 103 ? 17.471 10.804 -28.789 1.00 89.62 103 GLU A CA 1
ATOM 805 C C . GLU A 1 103 ? 16.462 10.533 -29.914 1.00 89.62 103 GLU A C 1
ATOM 807 O O . GLU A 1 103 ? 16.747 10.791 -31.086 1.00 89.62 103 GLU A O 1
ATOM 812 N N . ARG A 1 104 ? 15.256 10.059 -29.570 1.00 86.88 104 ARG A N 1
ATOM 813 C CA . ARG A 1 104 ? 14.162 9.771 -30.510 1.00 86.88 104 ARG A CA 1
ATOM 814 C C . ARG A 1 104 ? 12.837 10.369 -30.011 1.00 86.88 104 ARG A C 1
ATOM 816 O O . ARG A 1 104 ? 11.953 9.632 -29.581 1.00 86.88 104 ARG A O 1
ATOM 823 N N . PRO A 1 105 ? 12.637 11.695 -30.135 1.00 85.50 105 PRO A N 1
ATOM 824 C CA . PRO A 1 105 ? 11.496 12.400 -29.534 1.00 85.50 105 PRO A CA 1
ATOM 825 C C . PRO A 1 105 ? 10.117 11.992 -30.075 1.00 85.50 105 PRO A C 1
ATOM 827 O O . PRO A 1 105 ? 9.091 12.325 -29.486 1.00 85.50 105 PRO A O 1
ATOM 830 N N . THR A 1 106 ? 10.075 11.311 -31.222 1.00 87.38 106 THR A N 1
ATOM 831 C CA . THR A 1 106 ? 8.850 10.783 -31.837 1.00 87.38 106 THR A CA 1
ATOM 832 C C . THR A 1 106 ? 8.468 9.397 -31.312 1.00 87.38 106 THR A C 1
ATOM 834 O O . THR A 1 106 ? 7.360 8.933 -31.579 1.00 87.38 106 THR A O 1
ATOM 837 N N . GLU A 1 107 ? 9.351 8.735 -30.562 1.00 87.81 107 GLU A N 1
ATOM 838 C CA . GLU A 1 107 ? 9.112 7.424 -29.971 1.00 87.81 107 GLU A CA 1
ATOM 839 C C . GLU A 1 107 ? 8.580 7.581 -28.548 1.00 87.81 107 GLU A C 1
ATOM 841 O O . GLU A 1 107 ? 9.257 8.066 -27.640 1.00 87.81 107 GLU A O 1
ATOM 846 N N . ILE A 1 108 ? 7.325 7.177 -28.370 1.00 88.00 108 ILE A N 1
ATOM 847 C CA . ILE A 1 108 ? 6.621 7.261 -27.097 1.00 88.00 108 ILE A CA 1
ATOM 848 C C . ILE A 1 108 ? 6.476 5.850 -26.538 1.00 88.00 108 ILE A C 1
ATOM 850 O O . ILE A 1 108 ? 5.701 5.043 -27.055 1.00 88.00 108 ILE A O 1
ATOM 854 N N . THR A 1 109 ? 7.178 5.574 -25.444 1.00 91.06 109 THR A N 1
ATOM 855 C CA . THR A 1 109 ? 7.110 4.289 -24.749 1.00 91.06 109 THR A CA 1
ATOM 856 C C . THR A 1 109 ? 6.147 4.388 -23.575 1.00 91.06 109 THR A C 1
ATOM 858 O O . THR A 1 109 ? 6.260 5.266 -22.719 1.00 91.06 109 THR A O 1
ATOM 861 N N . LYS A 1 110 ? 5.185 3.466 -23.510 1.00 94.19 110 LYS A N 1
ATOM 862 C CA . LYS A 1 110 ? 4.220 3.377 -22.411 1.00 94.19 110 LYS A CA 1
ATOM 863 C C . LYS A 1 110 ? 4.651 2.286 -21.436 1.00 94.19 110 LYS A C 1
ATOM 865 O O . LYS A 1 110 ? 4.524 1.107 -21.743 1.00 94.19 110 LYS A O 1
ATOM 870 N N . LEU A 1 111 ? 5.117 2.687 -20.260 1.00 94.81 111 LEU A N 1
ATOM 871 C CA . LEU A 1 111 ? 5.547 1.799 -19.183 1.00 94.81 111 LEU A CA 1
ATOM 872 C C . LEU A 1 111 ? 4.345 1.472 -18.298 1.00 94.81 111 LEU A C 1
ATOM 874 O O . LEU A 1 111 ? 3.714 2.385 -17.756 1.00 94.81 111 LEU A O 1
ATOM 878 N N . LYS A 1 112 ? 3.981 0.195 -18.170 1.00 94.94 112 LYS A N 1
ATOM 879 C CA . LYS A 1 112 ? 2.764 -0.217 -17.457 1.00 94.94 112 LYS A CA 1
ATOM 880 C C . LYS A 1 112 ? 2.994 -1.337 -16.454 1.00 94.94 112 LYS A C 1
ATOM 882 O O . LYS A 1 112 ? 2.437 -1.250 -15.364 1.00 94.94 112 LYS A O 1
ATOM 887 N N . ALA A 1 113 ? 3.750 -2.372 -16.795 1.00 94.75 113 ALA A N 1
ATOM 888 C CA . ALA A 1 113 ? 4.169 -3.414 -15.862 1.00 94.75 113 ALA A CA 1
ATOM 889 C C . ALA A 1 113 ? 5.513 -3.035 -15.234 1.00 94.75 113 ALA A C 1
ATOM 891 O O . ALA A 1 113 ? 6.313 -2.349 -15.862 1.00 94.75 113 ALA A O 1
ATOM 892 N N . ILE A 1 114 ? 5.810 -3.508 -14.019 1.00 95.88 114 ILE A N 1
ATOM 893 C CA . ILE A 1 114 ? 7.096 -3.188 -13.367 1.00 95.88 114 ILE A CA 1
ATOM 894 C C . ILE A 1 114 ? 8.318 -3.664 -14.172 1.00 95.88 114 ILE A C 1
ATOM 896 O O . ILE A 1 114 ? 9.375 -3.046 -14.089 1.00 95.88 114 ILE A O 1
ATOM 900 N N . SER A 1 115 ? 8.170 -4.715 -14.988 1.00 93.50 115 SER A N 1
ATOM 901 C CA . SER A 1 115 ? 9.218 -5.201 -15.894 1.00 93.50 115 SER A CA 1
ATOM 902 C C . SER A 1 115 ? 9.552 -4.214 -17.016 1.00 93.50 115 SER A C 1
ATOM 904 O O . SER A 1 115 ? 10.660 -4.250 -17.536 1.00 93.50 115 SER A O 1
ATOM 906 N N . ASP A 1 116 ? 8.647 -3.294 -17.362 1.00 93.44 116 ASP A N 1
ATOM 907 C CA . ASP A 1 116 ? 8.894 -2.290 -18.406 1.00 93.44 116 ASP A CA 1
ATOM 908 C C . ASP A 1 116 ? 9.929 -1.246 -17.944 1.00 93.44 116 ASP A C 1
ATOM 910 O O . ASP A 1 116 ? 10.563 -0.570 -18.750 1.00 93.44 116 ASP A O 1
ATOM 914 N N . PHE A 1 117 ? 10.140 -1.124 -16.630 1.00 94.50 117 PHE A N 1
ATOM 915 C CA . PHE A 1 117 ? 11.009 -0.118 -16.021 1.00 94.50 117 PHE A CA 1
ATOM 916 C C . PHE A 1 117 ? 12.478 -0.559 -15.904 1.00 94.50 117 PHE A C 1
ATOM 918 O O . PHE A 1 117 ? 13.255 0.118 -15.234 1.00 94.50 117 PHE A O 1
ATOM 925 N N . GLU A 1 118 ? 12.901 -1.645 -16.566 1.00 91.44 118 GLU A N 1
ATOM 926 C CA . GLU A 1 118 ? 14.292 -2.144 -16.539 1.00 91.44 118 GLU A CA 1
ATOM 927 C C . GLU A 1 118 ? 15.349 -1.061 -16.815 1.00 91.44 118 GLU A C 1
ATOM 929 O O . GLU A 1 118 ? 16.442 -1.097 -16.247 1.00 91.44 118 GLU A O 1
ATOM 934 N N . GLN A 1 119 ? 15.028 -0.105 -17.690 1.00 91.06 119 GLN A N 1
ATOM 935 C CA . GLN A 1 119 ? 15.902 1.015 -18.060 1.00 91.06 119 GLN A CA 1
ATOM 936 C C . GLN A 1 119 ? 15.449 2.356 -17.460 1.00 91.06 119 GLN A C 1
ATOM 938 O O . GLN A 1 119 ? 16.095 3.379 -17.666 1.00 91.06 119 GLN A O 1
ATOM 943 N N . HIS A 1 120 ? 14.351 2.354 -16.704 1.00 93.88 120 HIS A N 1
ATOM 944 C CA . HIS A 1 120 ? 13.660 3.554 -16.229 1.00 93.88 120 HIS A CA 1
ATOM 945 C C . HIS A 1 120 ? 13.289 3.450 -14.745 1.00 93.88 120 HIS A C 1
ATOM 947 O O . HIS A 1 120 ? 12.244 3.944 -14.319 1.00 93.88 120 HIS A O 1
ATOM 953 N N . ALA A 1 121 ? 14.132 2.795 -13.940 1.00 94.94 121 ALA A N 1
ATOM 954 C CA . ALA A 1 121 ? 13.879 2.577 -12.514 1.00 94.94 121 ALA A CA 1
ATOM 955 C C . ALA A 1 121 ? 13.632 3.893 -11.747 1.00 94.94 121 ALA A C 1
ATOM 957 O O . ALA A 1 121 ? 12.811 3.942 -10.837 1.00 94.94 121 ALA A O 1
ATOM 958 N N . ASN A 1 122 ? 14.243 4.997 -12.184 1.00 94.00 122 ASN A N 1
ATOM 959 C CA . ASN A 1 122 ? 14.018 6.338 -11.639 1.00 94.00 122 ASN A CA 1
ATOM 960 C C . ASN A 1 122 ? 12.555 6.825 -11.743 1.00 94.00 122 ASN A C 1
ATOM 962 O O . ASN A 1 122 ? 12.165 7.731 -11.010 1.00 94.00 122 ASN A O 1
ATOM 966 N N . LEU A 1 123 ? 11.738 6.240 -12.626 1.00 96.12 123 LEU A N 1
ATOM 967 C CA . LEU A 1 123 ? 10.316 6.568 -12.781 1.00 96.12 123 LEU A CA 1
ATOM 968 C C . LEU A 1 123 ? 9.404 5.744 -11.857 1.00 96.12 123 LEU A C 1
ATOM 970 O O . LEU A 1 123 ? 8.211 6.027 -11.765 1.00 96.12 123 LEU A O 1
ATOM 974 N N . LEU A 1 124 ? 9.926 4.742 -11.139 1.00 97.00 124 LEU A N 1
ATOM 975 C CA . LEU A 1 124 ? 9.104 3.895 -10.267 1.00 97.00 124 LEU A CA 1
ATOM 976 C C . LEU A 1 124 ? 8.500 4.698 -9.110 1.00 97.00 124 LEU A C 1
ATOM 978 O O . LEU A 1 124 ? 7.337 4.508 -8.760 1.00 97.00 124 LEU A O 1
ATOM 982 N N . ALA A 1 125 ? 9.237 5.668 -8.564 1.00 96.25 125 ALA A N 1
ATOM 983 C CA . ALA A 1 125 ? 8.723 6.521 -7.497 1.00 96.25 125 ALA A CA 1
ATOM 984 C C . ALA A 1 125 ? 7.464 7.299 -7.913 1.00 96.25 125 ALA A C 1
ATOM 986 O O . ALA A 1 125 ? 6.521 7.394 -7.129 1.00 96.25 125 ALA A O 1
ATOM 987 N N . SER A 1 126 ? 7.416 7.845 -9.132 1.00 95.88 126 SER A N 1
ATOM 988 C CA . SER A 1 126 ? 6.218 8.526 -9.642 1.00 95.88 126 SER A CA 1
ATOM 989 C C . SER A 1 126 ? 5.126 7.542 -10.061 1.00 95.88 126 SER A C 1
ATOM 991 O O . SER A 1 126 ? 3.950 7.856 -9.904 1.00 95.88 126 SER A O 1
ATOM 993 N N . TYR A 1 127 ? 5.494 6.345 -10.518 1.00 97.88 127 TYR A N 1
ATOM 994 C CA . TYR A 1 127 ? 4.560 5.276 -10.874 1.00 97.88 127 TYR A CA 1
ATOM 995 C C . TYR A 1 127 ? 3.747 4.755 -9.669 1.00 97.88 127 TYR A C 1
ATOM 997 O O . TYR A 1 127 ? 2.530 4.609 -9.771 1.00 97.88 127 TYR A O 1
ATOM 1005 N N . PHE A 1 128 ? 4.377 4.532 -8.507 1.00 98.19 128 PHE A N 1
ATOM 1006 C CA . PHE A 1 128 ? 3.690 4.034 -7.299 1.00 98.19 128 PHE A CA 1
ATOM 1007 C C . PHE A 1 128 ? 2.988 5.124 -6.475 1.00 98.19 128 PHE A C 1
ATOM 1009 O O . PHE A 1 128 ? 2.011 4.837 -5.775 1.00 98.19 128 PHE A O 1
ATOM 1016 N N . ARG A 1 129 ? 3.477 6.370 -6.533 1.00 97.25 129 ARG A N 1
ATOM 1017 C CA . ARG A 1 129 ? 3.036 7.471 -5.660 1.00 97.25 129 ARG A CA 1
ATOM 1018 C C . ARG A 1 129 ? 1.519 7.701 -5.635 1.00 97.25 129 ARG A C 1
ATOM 1020 O O . ARG A 1 129 ? 0.998 7.773 -4.525 1.00 97.25 129 ARG A O 1
ATOM 1027 N N . PRO A 1 130 ? 0.787 7.753 -6.766 1.00 98.31 130 PRO A N 1
ATOM 1028 C CA . PRO A 1 130 ? -0.649 8.035 -6.737 1.00 98.31 130 PRO A CA 1
ATOM 1029 C C . PRO A 1 130 ? -1.445 7.037 -5.885 1.00 98.31 130 PRO A C 1
ATOM 1031 O O . PRO A 1 130 ? -2.297 7.430 -5.089 1.00 98.31 130 PRO A O 1
ATOM 1034 N N . CYS A 1 131 ? -1.139 5.741 -6.000 1.00 98.50 131 CYS A N 1
ATOM 1035 C CA . CYS A 1 131 ? -1.818 4.712 -5.213 1.00 98.50 131 CYS A CA 1
ATOM 1036 C C . CYS A 1 131 ? -1.370 4.717 -3.745 1.00 98.50 131 CYS A C 1
ATOM 1038 O O . CYS A 1 131 ? -2.209 4.565 -2.856 1.00 98.50 131 CYS A O 1
ATOM 1040 N N . LEU A 1 132 ? -0.086 4.967 -3.462 1.00 98.31 132 LEU A N 1
ATOM 1041 C CA . LEU A 1 132 ? 0.394 5.122 -2.083 1.00 98.31 132 LEU A CA 1
ATOM 1042 C C . LEU A 1 132 ? -0.264 6.322 -1.382 1.00 98.31 132 LEU A C 1
ATOM 1044 O O . LEU A 1 132 ? -0.691 6.198 -0.237 1.00 98.31 132 LEU A O 1
ATOM 1048 N N . GLU A 1 133 ? -0.422 7.457 -2.063 1.00 98.31 133 GLU A N 1
ATOM 1049 C CA . GLU A 1 133 ? -1.141 8.630 -1.542 1.00 98.31 133 GLU A CA 1
ATOM 1050 C C . GLU A 1 133 ? -2.626 8.341 -1.308 1.00 98.31 133 GLU A C 1
ATOM 1052 O O . GLU A 1 133 ? -3.200 8.740 -0.287 1.00 98.31 133 GLU A O 1
ATOM 1057 N N . GLN A 1 134 ? -3.247 7.558 -2.190 1.00 98.50 134 GLN A N 1
ATOM 1058 C CA . GLN A 1 134 ? -4.610 7.094 -1.968 1.00 98.50 134 GLN A CA 1
ATOM 1059 C C . GLN A 1 134 ? -4.717 6.191 -0.727 1.00 98.50 134 GLN A C 1
ATOM 1061 O O . GLN A 1 134 ? -5.670 6.326 0.039 1.00 98.50 134 GLN A O 1
ATOM 1066 N N . ALA A 1 135 ? -3.737 5.320 -0.469 1.00 98.50 135 ALA A N 1
ATOM 1067 C CA . ALA A 1 135 ? -3.685 4.542 0.768 1.00 98.50 135 ALA A CA 1
ATOM 1068 C C . ALA A 1 135 ? -3.488 5.425 2.002 1.00 98.50 135 ALA A C 1
ATOM 1070 O O . ALA A 1 135 ? -4.214 5.262 2.983 1.00 98.50 135 ALA A O 1
ATOM 1071 N N . MET A 1 136 ? -2.574 6.397 1.945 1.00 98.12 136 MET A N 1
ATOM 1072 C CA . MET A 1 136 ? -2.311 7.313 3.061 1.00 98.12 136 MET A CA 1
ATOM 1073 C C . MET A 1 136 ? -3.540 8.152 3.428 1.00 98.12 136 MET A C 1
ATOM 1075 O O . MET A 1 136 ? -3.770 8.405 4.608 1.00 98.12 136 MET A O 1
ATOM 1079 N N . SER A 1 137 ? -4.347 8.551 2.441 1.00 98.25 137 SER A N 1
ATOM 1080 C CA . SER A 1 137 ? -5.568 9.333 2.680 1.00 98.25 137 SER A CA 1
ATOM 1081 C C . SER A 1 137 ? -6.738 8.513 3.234 1.00 98.25 137 SER A C 1
ATOM 1083 O O . SER A 1 137 ? -7.601 9.069 3.911 1.00 98.25 137 SER A O 1
ATOM 1085 N N . ARG A 1 138 ? -6.794 7.202 2.958 1.00 98.12 138 ARG A N 1
ATOM 1086 C CA . ARG A 1 138 ? -7.928 6.336 3.337 1.00 98.12 138 ARG A CA 1
ATOM 1087 C C . ARG A 1 138 ? -7.688 5.487 4.580 1.00 98.12 138 ARG A C 1
ATOM 1089 O O . ARG A 1 138 ? -8.658 5.109 5.237 1.00 98.12 138 ARG A O 1
ATOM 1096 N N . ILE A 1 139 ? -6.437 5.135 4.866 1.00 97.44 139 ILE A N 1
ATOM 1097 C CA . ILE A 1 139 ? -6.053 4.393 6.070 1.00 97.44 139 ILE A CA 1
ATOM 1098 C C . ILE A 1 139 ? -5.830 5.411 7.200 1.00 97.44 139 ILE A C 1
ATOM 1100 O O . ILE A 1 139 ? -5.127 6.397 6.975 1.00 97.44 139 ILE A O 1
ATOM 1104 N N . PRO A 1 140 ? -6.380 5.203 8.412 1.00 96.12 140 PRO A N 1
ATOM 1105 C CA . PRO A 1 140 ? -6.133 6.098 9.542 1.00 96.12 140 PRO A CA 1
ATOM 1106 C C . PRO A 1 140 ? -4.633 6.240 9.852 1.00 96.12 140 PRO A C 1
ATOM 1108 O O . PRO A 1 140 ? -3.889 5.258 9.818 1.00 96.12 140 PRO A O 1
ATOM 1111 N N . SER A 1 141 ? -4.172 7.457 10.150 1.00 96.19 141 SER A N 1
ATOM 1112 C CA . SER A 1 141 ? -2.740 7.766 10.299 1.00 96.19 141 SER A CA 1
ATOM 1113 C C . SER A 1 141 ? -2.063 7.018 11.452 1.00 96.19 141 SER A C 1
ATOM 1115 O O . SER A 1 141 ? -0.903 6.621 11.341 1.00 96.19 141 SER A O 1
ATOM 1117 N N . ASP A 1 142 ? -2.797 6.727 12.528 1.00 93.62 142 ASP A N 1
ATOM 1118 C CA . ASP A 1 142 ? -2.348 5.887 13.644 1.00 93.62 142 ASP A CA 1
ATOM 1119 C C . ASP A 1 142 ? -2.058 4.436 13.220 1.00 93.62 142 ASP A C 1
ATOM 1121 O O . ASP A 1 142 ? -1.375 3.702 13.941 1.00 93.62 142 ASP A O 1
ATOM 1125 N N . ARG A 1 143 ? -2.537 4.026 12.037 1.00 95.50 143 ARG A N 1
ATOM 1126 C CA . ARG A 1 143 ? -2.378 2.680 11.472 1.00 95.50 143 ARG A CA 1
ATOM 1127 C C . ARG A 1 143 ? -1.283 2.552 10.443 1.00 95.50 143 ARG A C 1
ATOM 1129 O O . ARG A 1 143 ? -0.870 1.420 10.205 1.00 95.50 143 ARG A O 1
ATOM 1136 N N . HIS A 1 144 ? -0.778 3.644 9.867 1.00 96.62 144 HIS A N 1
ATOM 1137 C CA . HIS A 1 144 ? 0.196 3.579 8.766 1.00 96.62 144 HIS A CA 1
ATOM 1138 C C . HIS A 1 144 ? 1.408 2.714 9.131 1.00 96.62 144 HIS A C 1
ATOM 1140 O O . HIS A 1 144 ? 1.640 1.691 8.492 1.00 96.62 144 HIS A O 1
ATOM 1146 N N . LYS A 1 145 ? 2.067 3.007 10.259 1.00 95.56 145 LYS A N 1
ATOM 1147 C CA . LYS A 1 145 ? 3.258 2.276 10.734 1.00 95.56 145 LYS A CA 1
ATOM 1148 C C . LYS A 1 145 ? 3.039 0.794 11.077 1.00 95.56 145 LYS A C 1
ATOM 1150 O O . LYS A 1 145 ? 4.007 0.077 11.300 1.00 95.56 145 LYS A O 1
ATOM 1155 N N . PHE A 1 146 ? 1.785 0.355 11.190 1.00 93.94 146 PHE A N 1
ATOM 1156 C CA . PHE A 1 146 ? 1.403 -1.030 11.492 1.00 93.94 146 PHE A CA 1
ATOM 1157 C C . PHE A 1 146 ? 0.767 -1.741 10.297 1.00 93.94 146 PHE A C 1
ATOM 1159 O O . PHE A 1 146 ? 0.384 -2.903 10.410 1.00 93.94 146 PHE A O 1
ATOM 1166 N N . SER A 1 147 ? 0.585 -1.031 9.185 1.00 96.56 147 SER A N 1
ATOM 1167 C CA . SER A 1 147 ? -0.025 -1.569 7.978 1.00 96.56 147 SER A CA 1
ATOM 1168 C C . SER A 1 147 ? 1.098 -2.038 7.063 1.00 96.56 147 SER A C 1
ATOM 1170 O O . SER A 1 147 ? 1.815 -1.188 6.526 1.00 96.56 147 SER A O 1
ATOM 1172 N N . PRO A 1 148 ? 1.314 -3.353 6.904 1.00 96.75 148 PRO A N 1
ATOM 1173 C CA . PRO A 1 148 ? 2.370 -3.836 6.045 1.00 96.75 148 PRO A CA 1
ATOM 1174 C C . PRO A 1 148 ? 2.080 -3.553 4.573 1.00 96.75 148 PRO A C 1
ATOM 1176 O O . PRO A 1 148 ? 0.938 -3.669 4.122 1.00 96.75 148 PRO A O 1
ATOM 1179 N N . VAL A 1 149 ? 3.132 -3.211 3.832 1.00 97.12 149 VAL A N 1
ATOM 1180 C CA . VAL A 1 149 ? 3.110 -3.081 2.375 1.00 97.12 149 VAL A CA 1
ATOM 1181 C C . VAL A 1 149 ? 3.949 -4.186 1.739 1.00 97.12 149 VAL A C 1
ATOM 1183 O O . VAL A 1 149 ? 5.115 -4.386 2.088 1.00 97.12 149 VAL A O 1
ATOM 1186 N N . PHE A 1 150 ? 3.336 -4.906 0.804 1.00 95.56 150 PHE A N 1
ATOM 1187 C CA . PHE A 1 150 ? 3.929 -6.014 0.064 1.00 95.56 150 PHE A CA 1
ATOM 1188 C C . PHE A 1 150 ? 3.833 -5.762 -1.438 1.00 95.56 150 PHE A C 1
ATOM 1190 O O . PHE A 1 150 ? 2.871 -5.158 -1.908 1.00 95.56 150 PHE A O 1
ATOM 1197 N N . LEU A 1 151 ? 4.785 -6.297 -2.201 1.00 95.25 151 LEU A N 1
ATOM 1198 C CA . LEU A 1 151 ? 4.647 -6.460 -3.645 1.00 95.25 151 LEU A CA 1
ATOM 1199 C C . LEU A 1 151 ? 4.954 -7.901 -4.028 1.00 95.25 151 LEU A C 1
ATOM 1201 O O . LEU A 1 151 ? 6.011 -8.433 -3.688 1.00 95.25 151 LEU A O 1
ATOM 1205 N N . GLY A 1 152 ? 4.015 -8.518 -4.735 1.00 93.31 152 GLY A N 1
ATOM 1206 C CA . GLY A 1 152 ? 4.181 -9.821 -5.356 1.00 93.31 152 GLY A CA 1
ATOM 1207 C C . GLY A 1 152 ? 4.379 -9.636 -6.851 1.00 93.31 152 GLY A C 1
ATOM 1208 O O . GLY A 1 152 ? 3.477 -9.168 -7.533 1.00 93.31 152 GLY A O 1
ATOM 1209 N N . ALA A 1 153 ? 5.553 -9.995 -7.366 1.00 90.94 153 ALA A N 1
ATOM 1210 C CA . ALA A 1 153 ? 5.813 -9.985 -8.799 1.00 90.94 153 ALA A CA 1
ATOM 1211 C C . ALA A 1 153 ? 5.654 -11.384 -9.398 1.00 90.94 153 ALA A C 1
ATOM 1213 O O . ALA A 1 153 ? 6.134 -12.371 -8.838 1.00 90.94 153 ALA A O 1
ATOM 1214 N N . THR A 1 154 ? 5.001 -11.460 -10.555 1.00 89.75 154 THR A N 1
ATOM 1215 C CA . THR A 1 154 ? 4.691 -12.731 -11.226 1.00 89.75 154 THR A CA 1
ATOM 1216 C C . THR A 1 154 ? 5.695 -13.049 -12.349 1.00 89.75 154 THR A C 1
ATOM 1218 O O . THR A 1 154 ? 6.890 -12.751 -12.250 1.00 89.75 154 THR A O 1
ATOM 1221 N N . ALA A 1 155 ? 5.248 -13.704 -13.426 1.00 86.12 155 ALA A N 1
ATOM 1222 C CA . ALA A 1 155 ? 6.106 -14.225 -14.490 1.00 86.12 155 ALA A CA 1
ATOM 1223 C C . ALA A 1 155 ? 6.938 -13.145 -15.208 1.00 86.12 155 ALA A C 1
ATOM 1225 O O . ALA A 1 155 ? 8.065 -13.433 -15.606 1.00 86.12 155 ALA A O 1
ATOM 1226 N N . GLY A 1 156 ? 6.431 -11.909 -15.325 1.00 83.31 156 GLY A N 1
ATOM 1227 C CA . GLY A 1 156 ? 7.134 -10.812 -16.007 1.00 83.31 156 GLY A CA 1
ATOM 1228 C C . GLY A 1 156 ? 8.496 -10.499 -15.381 1.00 83.31 156 GLY A C 1
ATOM 1229 O O . GLY A 1 156 ? 9.512 -10.477 -16.071 1.00 83.31 156 GLY A O 1
ATOM 1230 N N . MET A 1 157 ? 8.552 -10.374 -14.051 1.00 89.31 157 MET A N 1
ATOM 1231 C CA . MET A 1 157 ? 9.822 -10.151 -13.350 1.00 89.31 157 MET A CA 1
ATOM 1232 C C . MET A 1 157 ? 10.728 -11.381 -13.337 1.00 89.31 157 MET A C 1
ATOM 1234 O O . MET A 1 157 ? 11.948 -11.237 -13.362 1.00 89.31 157 MET A O 1
ATOM 1238 N N . ARG A 1 158 ? 10.164 -12.597 -13.331 1.00 87.56 158 ARG A N 1
ATOM 1239 C CA . ARG A 1 158 ? 10.963 -13.825 -13.464 1.00 87.56 158 ARG A CA 1
ATOM 1240 C C . ARG A 1 158 ? 11.689 -13.862 -14.809 1.00 87.56 158 ARG A C 1
ATOM 1242 O O . ARG A 1 158 ? 12.866 -14.201 -14.846 1.00 87.56 158 ARG A O 1
ATOM 1249 N N . LEU A 1 159 ? 11.001 -13.497 -15.891 1.00 86.69 159 LEU A N 1
ATOM 1250 C CA . LEU A 1 159 ? 11.596 -13.423 -17.223 1.00 86.69 159 LEU A CA 1
ATOM 1251 C C . LEU A 1 159 ? 12.639 -12.298 -17.312 1.00 86.69 159 LEU A C 1
ATOM 1253 O O . LEU A 1 159 ? 13.737 -12.534 -17.808 1.00 86.69 159 LEU A O 1
ATOM 1257 N N . SER A 1 160 ? 12.333 -11.122 -16.757 1.00 86.12 160 SER A N 1
ATOM 1258 C CA . SER A 1 160 ? 13.263 -9.986 -16.656 1.00 86.12 160 SER A CA 1
ATOM 1259 C C . SER A 1 160 ? 14.575 -10.369 -15.952 1.00 86.12 160 SER A C 1
ATOM 1261 O O . SER A 1 160 ? 15.663 -10.082 -16.450 1.00 86.12 160 SER A O 1
ATOM 1263 N N . LEU A 1 161 ? 14.497 -11.122 -14.846 1.00 90.38 161 LEU A N 1
ATOM 1264 C CA . LEU A 1 161 ? 15.671 -11.635 -14.128 1.00 90.38 161 LEU A CA 1
ATOM 1265 C C . LEU A 1 161 ? 16.537 -12.579 -14.975 1.00 90.38 161 LEU A C 1
ATOM 1267 O O . LEU A 1 161 ? 17.759 -12.547 -14.840 1.00 90.38 161 LEU A O 1
ATOM 1271 N N . LEU A 1 162 ? 15.926 -13.411 -15.825 1.00 91.31 162 LEU A N 1
ATOM 1272 C CA . LEU A 1 162 ? 16.649 -14.321 -16.722 1.00 91.31 162 LEU A CA 1
ATOM 1273 C C . LEU A 1 162 ? 17.306 -13.578 -17.889 1.00 91.31 162 LEU A C 1
ATOM 1275 O O . LEU A 1 162 ? 18.399 -13.949 -18.307 1.00 91.31 162 LEU A O 1
ATOM 1279 N N . HIS A 1 163 ? 16.651 -12.538 -18.402 1.00 91.69 163 HIS A N 1
ATOM 1280 C CA . HIS A 1 163 ? 17.169 -11.730 -19.500 1.00 91.69 163 HIS A CA 1
ATOM 1281 C C . HIS A 1 163 ? 18.311 -10.812 -1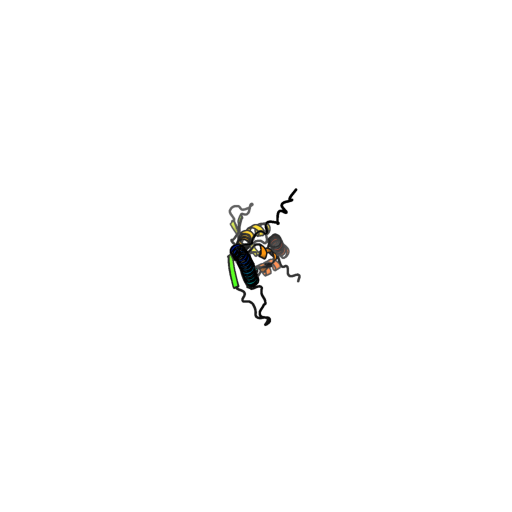9.044 1.00 91.69 163 HIS A C 1
ATOM 1283 O O . HIS A 1 163 ? 19.384 -10.795 -19.645 1.00 91.69 163 HIS A O 1
ATOM 1289 N N . ASN A 1 164 ? 18.103 -10.056 -17.962 1.00 93.69 164 ASN A N 1
ATOM 1290 C CA . ASN A 1 164 ? 19.113 -9.171 -17.398 1.00 93.69 164 ASN A CA 1
ATOM 1291 C C . ASN A 1 164 ? 18.945 -9.025 -15.879 1.00 93.69 164 ASN A C 1
ATOM 1293 O O . ASN A 1 164 ? 18.288 -8.109 -15.375 1.00 93.69 164 ASN A O 1
ATOM 1297 N N . ALA A 1 165 ? 19.611 -9.909 -15.134 1.00 93.38 165 ALA A N 1
ATOM 1298 C CA . ALA A 1 165 ? 19.528 -9.949 -13.677 1.00 93.38 165 ALA A CA 1
ATOM 1299 C C . ALA A 1 165 ? 19.915 -8.622 -13.001 1.00 93.38 165 ALA A C 1
ATOM 1301 O O . ALA A 1 165 ? 19.329 -8.267 -11.980 1.00 93.38 165 ALA A O 1
ATOM 1302 N N . THR A 1 166 ? 20.884 -7.883 -13.547 1.00 94.62 166 THR A N 1
ATOM 1303 C CA . THR A 1 166 ? 21.343 -6.615 -12.962 1.00 94.62 166 THR A CA 1
ATOM 1304 C C . THR A 1 166 ? 20.263 -5.541 -13.053 1.00 94.62 166 THR A C 1
ATOM 1306 O O . THR A 1 166 ? 19.949 -4.905 -12.047 1.00 94.62 166 THR A O 1
ATOM 1309 N N . ARG A 1 167 ? 19.640 -5.371 -14.226 1.00 93.19 167 ARG A N 1
ATOM 1310 C CA . ARG A 1 167 ? 18.551 -4.398 -14.417 1.00 93.19 167 ARG A CA 1
ATOM 1311 C C . ARG A 1 167 ? 17.311 -4.770 -13.613 1.00 93.19 167 ARG A C 1
ATOM 1313 O O . ARG A 1 167 ? 16.755 -3.921 -12.923 1.00 93.19 167 ARG A O 1
ATOM 1320 N N . ALA A 1 168 ? 16.934 -6.045 -13.619 1.00 93.25 168 ALA A N 1
ATOM 1321 C CA . ALA A 1 168 ? 15.805 -6.532 -12.835 1.00 93.25 168 ALA A CA 1
ATOM 1322 C C . ALA A 1 168 ? 16.010 -6.317 -11.323 1.00 93.25 168 ALA A C 1
ATOM 1324 O O . ALA A 1 168 ? 15.095 -5.887 -10.621 1.00 93.25 168 ALA A O 1
ATOM 1325 N N . LYS A 1 169 ? 17.225 -6.555 -10.807 1.00 93.25 169 LYS A N 1
ATOM 1326 C CA . LYS A 1 169 ? 17.570 -6.249 -9.409 1.00 93.25 169 LYS A CA 1
ATOM 1327 C C . LYS A 1 169 ? 17.501 -4.754 -9.112 1.00 93.25 169 LYS A C 1
ATOM 1329 O O . LYS A 1 169 ? 17.012 -4.400 -8.047 1.00 93.25 169 LYS A O 1
ATOM 1334 N N . ASN A 1 170 ? 17.936 -3.899 -10.039 1.00 95.50 170 ASN A N 1
ATOM 1335 C CA . ASN A 1 170 ? 17.834 -2.446 -9.891 1.00 95.50 170 ASN A CA 1
ATOM 1336 C C . ASN A 1 170 ? 16.370 -1.977 -9.790 1.00 95.50 170 ASN A C 1
ATOM 1338 O O . ASN A 1 170 ? 16.040 -1.166 -8.931 1.00 95.50 170 ASN A O 1
ATOM 1342 N N . VAL A 1 171 ? 15.473 -2.543 -10.607 1.00 95.38 171 VAL A N 1
ATOM 1343 C CA . VAL A 1 171 ? 14.022 -2.300 -10.501 1.00 95.38 171 VAL A CA 1
ATOM 1344 C C . VAL A 1 171 ? 13.505 -2.695 -9.120 1.00 95.38 171 VAL A C 1
ATOM 1346 O O . VAL A 1 171 ? 12.849 -1.894 -8.458 1.00 95.38 171 VAL A O 1
ATOM 1349 N N . LEU A 1 172 ? 13.825 -3.907 -8.654 1.00 93.94 172 LEU A N 1
ATOM 1350 C CA . LEU A 1 172 ? 13.390 -4.371 -7.335 1.00 93.94 172 LEU A CA 1
ATOM 1351 C C . LEU A 1 172 ? 13.939 -3.492 -6.210 1.00 93.94 172 LEU A C 1
ATOM 1353 O O . LEU A 1 172 ? 13.202 -3.195 -5.278 1.00 93.94 172 LEU A O 1
ATOM 1357 N N . GLU A 1 173 ? 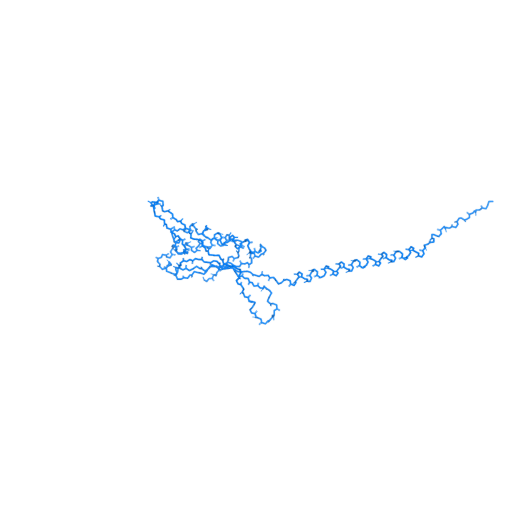15.195 -3.060 -6.294 1.00 94.56 173 GLU A N 1
ATOM 1358 C CA . GLU A 1 173 ? 15.802 -2.196 -5.281 1.00 94.56 173 GLU A CA 1
ATOM 1359 C C . GLU A 1 173 ? 15.159 -0.810 -5.245 1.00 94.56 173 GLU A C 1
ATOM 1361 O O . GLU A 1 173 ? 14.812 -0.322 -4.173 1.00 94.56 173 GLU A O 1
ATOM 1366 N N . SER A 1 174 ? 14.875 -0.223 -6.407 1.00 96.38 174 SER A N 1
ATOM 1367 C CA . SER A 1 174 ? 14.135 1.036 -6.476 1.00 96.38 174 SER A CA 1
ATOM 1368 C C . SER A 1 174 ? 12.721 0.902 -5.890 1.00 96.38 174 SER A C 1
ATOM 1370 O O . SER A 1 174 ? 12.269 1.782 -5.163 1.00 96.38 174 SER A O 1
ATOM 1372 N N . ILE A 1 175 ? 12.036 -0.230 -6.103 1.00 95.88 175 ILE A N 1
ATOM 1373 C CA . ILE A 1 175 ? 10.747 -0.515 -5.444 1.00 95.88 175 ILE A CA 1
ATOM 1374 C C . ILE A 1 175 ? 10.909 -0.586 -3.918 1.00 95.88 175 ILE A C 1
ATOM 1376 O O . ILE A 1 175 ? 10.083 -0.030 -3.190 1.00 95.88 175 ILE A O 1
ATOM 1380 N N . ARG A 1 176 ? 11.969 -1.242 -3.419 1.00 94.88 176 ARG A N 1
ATOM 1381 C CA . ARG A 1 176 ? 12.258 -1.298 -1.975 1.00 94.88 176 ARG A CA 1
ATOM 1382 C C . ARG A 1 176 ? 12.447 0.094 -1.396 1.00 94.88 176 ARG A C 1
ATOM 1384 O O . ARG A 1 176 ? 11.909 0.370 -0.327 1.00 94.88 176 ARG A O 1
ATOM 1391 N N . GLU A 1 177 ? 13.177 0.959 -2.089 1.00 95.88 177 GLU A N 1
ATOM 1392 C CA . GLU A 1 177 ? 13.391 2.344 -1.675 1.00 95.88 177 GLU A CA 1
ATOM 1393 C C . GLU A 1 177 ? 12.065 3.116 -1.618 1.00 95.88 177 GLU A C 1
ATOM 1395 O O . GLU A 1 177 ? 11.759 3.745 -0.605 1.00 95.88 177 GLU A O 1
ATOM 1400 N N . VAL A 1 178 ? 11.229 3.004 -2.657 1.00 96.94 178 VAL A N 1
ATOM 1401 C CA . VAL A 1 178 ? 9.906 3.647 -2.702 1.00 96.94 178 VAL A CA 1
ATOM 1402 C C . VAL A 1 178 ? 9.038 3.229 -1.514 1.00 96.94 178 VAL A C 1
ATOM 1404 O O . VAL A 1 178 ? 8.423 4.082 -0.875 1.00 96.94 178 VAL A O 1
ATOM 1407 N N . PHE A 1 179 ? 8.993 1.937 -1.186 1.00 96.25 179 PHE A N 1
ATOM 1408 C CA . PHE A 1 179 ? 8.184 1.452 -0.066 1.00 96.25 179 PHE A CA 1
ATOM 1409 C C . PHE A 1 179 ? 8.793 1.776 1.297 1.00 96.25 179 PHE A C 1
ATOM 1411 O O . PHE A 1 179 ? 8.050 2.123 2.213 1.00 96.25 179 PHE A O 1
ATOM 1418 N N . SER A 1 180 ? 10.120 1.729 1.428 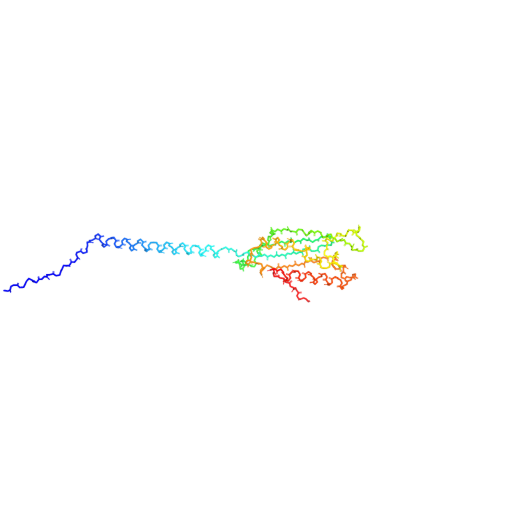1.00 95.00 180 SER A N 1
ATOM 1419 C CA . SER A 1 180 ? 10.824 2.105 2.664 1.00 95.00 180 SER A CA 1
ATOM 1420 C C . SER A 1 180 ? 10.651 3.586 3.003 1.00 95.00 180 SER A C 1
ATOM 1422 O O . SER A 1 180 ? 10.622 3.944 4.176 1.00 95.00 180 SER A O 1
ATOM 1424 N N . ASN A 1 181 ? 10.496 4.436 1.984 1.00 95.88 181 ASN A N 1
ATOM 1425 C CA . ASN A 1 181 ? 10.229 5.866 2.138 1.00 95.88 181 ASN A CA 1
ATOM 1426 C C . ASN A 1 181 ? 8.737 6.193 2.353 1.00 95.88 181 ASN A C 1
ATOM 1428 O O . ASN A 1 181 ? 8.384 7.357 2.548 1.00 95.88 181 ASN A O 1
ATOM 1432 N N . SER A 1 182 ? 7.849 5.196 2.309 1.00 96.06 182 SER A N 1
ATOM 1433 C CA . SER A 1 182 ? 6.428 5.364 2.627 1.00 96.06 182 SER A CA 1
ATOM 1434 C C . SER A 1 182 ? 6.185 5.266 4.145 1.00 96.06 182 SER A C 1
ATOM 1436 O O . SER A 1 182 ? 6.995 4.673 4.855 1.00 96.06 182 SER A O 1
ATOM 1438 N N . PRO A 1 183 ? 5.067 5.790 4.687 1.00 96.75 183 PRO A N 1
ATOM 1439 C CA . PRO A 1 183 ? 4.761 5.667 6.118 1.00 96.75 183 PRO A CA 1
ATOM 1440 C C . PRO A 1 183 ? 4.268 4.264 6.520 1.00 96.75 183 PRO A C 1
ATOM 1442 O O . PRO A 1 183 ? 3.936 4.039 7.687 1.00 96.75 183 PRO A O 1
ATOM 1445 N N . PHE A 1 184 ? 4.167 3.339 5.563 1.00 97.50 184 PHE A N 1
ATOM 1446 C CA . PHE A 1 184 ? 3.708 1.973 5.777 1.00 97.50 184 PHE A CA 1
ATOM 1447 C C . PHE A 1 184 ? 4.845 1.054 6.214 1.00 97.50 184 PHE A C 1
ATOM 1449 O O . PHE A 1 184 ? 6.020 1.307 5.956 1.00 97.50 184 PHE A O 1
ATOM 1456 N N . GLN A 1 185 ? 4.500 -0.048 6.875 1.00 94.94 185 GLN A N 1
ATOM 1457 C CA . GLN A 1 185 ? 5.493 -1.021 7.311 1.00 94.94 185 GLN A CA 1
ATOM 1458 C C . GLN A 1 185 ? 5.989 -1.828 6.107 1.00 94.94 185 GLN A C 1
ATOM 1460 O O . GLN A 1 185 ? 5.359 -2.797 5.688 1.00 94.94 185 GLN A O 1
ATOM 1465 N N . PHE A 1 186 ? 7.135 -1.463 5.539 1.00 91.81 186 PHE A N 1
ATOM 1466 C CA . PHE A 1 186 ? 7.725 -2.285 4.491 1.00 91.81 186 PHE A CA 1
ATOM 1467 C C . PHE A 1 186 ? 8.307 -3.576 5.083 1.00 91.81 186 PHE A C 1
ATOM 1469 O O . PHE A 1 186 ? 9.235 -3.550 5.893 1.00 91.81 186 PHE A O 1
ATOM 1476 N N . VAL A 1 187 ? 7.736 -4.719 4.694 1.00 79.81 187 VAL A N 1
ATOM 1477 C CA . VAL A 1 187 ? 8.164 -6.037 5.171 1.00 79.81 187 VAL A CA 1
ATOM 1478 C C . VAL A 1 187 ? 9.043 -6.685 4.110 1.00 79.81 187 VAL A C 1
ATOM 1480 O O . VAL A 1 187 ? 8.566 -7.133 3.069 1.00 79.81 187 VAL A O 1
ATOM 1483 N N . VAL A 1 188 ? 10.341 -6.769 4.392 1.00 69.62 188 VAL A N 1
ATOM 1484 C CA . VAL A 1 188 ? 11.280 -7.535 3.570 1.00 69.62 188 VAL A CA 1
ATOM 1485 C C . VAL A 1 188 ? 11.348 -8.946 4.139 1.00 69.62 188 VAL A C 1
ATOM 1487 O O . VAL A 1 188 ? 11.831 -9.137 5.255 1.00 69.62 188 VAL A O 1
ATOM 1490 N N . ASN A 1 189 ? 10.892 -9.949 3.387 1.00 57.06 189 ASN A N 1
ATOM 1491 C CA . ASN A 1 189 ? 11.251 -11.326 3.711 1.00 57.06 189 ASN A CA 1
ATOM 1492 C C . ASN A 1 189 ? 12.763 -11.465 3.491 1.00 57.06 189 ASN A C 1
ATOM 1494 O O . ASN A 1 189 ? 13.226 -11.459 2.351 1.00 57.06 189 ASN A O 1
ATOM 1498 N N . ARG A 1 190 ? 13.532 -11.555 4.583 1.00 42.88 190 ARG A N 1
ATOM 1499 C CA . ARG A 1 190 ? 14.891 -12.100 4.534 1.00 42.88 190 ARG A CA 1
ATOM 1500 C C . ARG A 1 190 ? 14.743 -13.595 4.261 1.00 42.88 190 ARG A C 1
ATOM 1502 O O . ARG A 1 190 ? 14.482 -14.356 5.189 1.00 42.88 190 ARG A O 1
ATOM 1509 N N . GLN A 1 191 ? 14.818 -13.983 2.995 1.00 32.28 191 GLN A N 1
ATOM 1510 C CA . GLN A 1 191 ? 15.177 -15.345 2.614 1.00 32.28 191 GLN A CA 1
ATOM 1511 C C . GLN A 1 191 ? 16.629 -15.346 2.163 1.00 32.28 191 GLN A C 1
ATOM 1513 O O . GLN A 1 191 ? 17.007 -14.387 1.451 1.00 32.28 191 GLN A O 1
#

pLDDT: mean 86.92, std 15.0, range [32.28, 98.56]

Radius of gyration: 34.23 Å; chains: 1; bounding box: 57×69×122 Å

InterPro domains:
  IPR000407 Nucleoside phosphatase GDA1/CD39 [PF01150] (52-181)
  IPR000407 Nucleoside phosphatase GDA1/CD39 [PTHR11782] (28-186)

Sequence (191 aa):
MEQKIQQPQQKKITKRSIINFCQGVAITLFLLTSALIIFLIIAYCTSRKPLTSYAIVFDAGSSHTEMFVYYWPADKSDGLGTTSAVNQYFVCPLSSVTYVDSERPTEITKLKAISDFEQHANLLASYFRPCLEQAMSRIPSDRHKFSPVFLGATAGMRLSLLHNATRAKNVLESIREVFSNSPFQFVVNRQ

Foldseek 3Di:
DDDDDDDDPPPPCDPVNVVVVVVVVVVVVVVVVVVVVVVVVVVVVVVPPFDKAKAWEWEQELAAIKIWMWMFRPCPPPVPPDDGDIGTPDMDTFAWDWDADPVHRVDIDTHGGLLSCLVPLVCVLVRCVVVLVVCCVPPDLVRQAVHEYYYDHDDSLVVSCVVPVVSSVSSVVSVQVSRVPGSHHYDDPPD

Secondary structure (DSSP, 8-state):
--------------HHHHHHHHHHHHHHHHHHHHHHHHHHHHHHHHHTSPPEEEEEEEEE-SS-EEEEEEEEE---TTSS---PPPEEEEEEEPPPEEEE-SS-TT-EEEE-SGGGGGG-GGGHHHHHHHHHHHHHHHS-GGGGGGSEEEEEE-HHHHHHHHH-HHHHHHHHHHHHHHHHTSSSEE-----